Protein 3S9J (pdb70)

Solvent-accessible surface area: 15581 Å² total

Radius of gyration: 19.82 Å; Cα contacts (8 Å, |Δi|>4): 961; chains: 1; bounding box: 45×55×50 Å

Organism: Phocaeicola vulgatus (strain ATCC 8482 / DSM 1447 / JCM 5826 / CCUG 4940 / NBRC 14291 / NCTC 11154) (NCBI:txid435590)

Nearest PDB structures (foldseek):
  3s9j-assembly1_A  TM=1.003E+00  e=2.402E-72  Phocaeicola vulgatus ATCC 8482
  7qd2-assembly1_C  TM=5.864E-01  e=2.079E+00  Planktothrix agardhii
  7qd1-assembly1_C  TM=5.852E-01  e=2.867E+00  Planktothrix agardhii
  5cxo-assembly1_A  TM=4.035E-01  e=3.025E+00  Streptomyces albus
  4rzm-assembly2_B  TM=2.534E-01  e=7.514E-01  Streptomyces lasalocidi

B-factor: mean 33.95, std 11.31, range [13.61, 83.59]

Sequence (353 aa):
KQQQNNEEVELVAEKKQLLAFPLDEQTYYLLSKSFQFEENGKKKEYLLHFENTQKSSLLYDIVIFDIENQQIAKRIPLHKTGPNGLPAVFFGSRPSPDSQYILVVAQNNISRLLSSINSSQQGEIIRRNYNFFQTPEGRRFTPLLSFGSYYNAPAFIKDDSCIFLLRQEEILKPDKKEDWPRTHFASQDLRTGEVKWIPIFYPPIFKKEEYDNIAGGYGFSYDYNYKESRLVCGFFGYDSLVTDDLKHIRWYNAKSRRYLKSKPKKLGNSEGINNAIIKLNNENPRYWHIYDKYRNVYYRFAEPYKLLAPNESPYYETPKGKEEFSVIVLNADFEIIGETKFPGKKKYFYKSFVGREGLYISENNLLEENPQQFDENKLVFTCFKIKNA

InterPro domains:
  IPR025316 Protein of unknown function DUF4221 [PF13970] (33-345)

Structure (mmCIF, N/CA/C/O backbone):
data_3S9J
#
_entry.id   3S9J
#
_cell.length_a   113.551
_cell.length_b   113.551
_cell.length_c   77.697
_cell.angle_alpha   90.000
_cell.angle_beta   90.000
_cell.angle_gamma   120.000
#
_symmetry.space_group_name_H-M   'P 63'
#
loop_
_entity.id
_entity.type
_entity.pdbx_description
1 polymer 'Member of DUF4221 family'
2 non-polymer 'SODIUM ION'
3 non-polymer 'FORMIC ACID'
4 non-polymer GLYCEROL
5 water water
#
loop_
_atom_site.group_PDB
_atom_site.id
_atom_site.type_symbol
_atom_site.label_atom_id
_atom_site.label_alt_id
_atom_site.label_comp_id
_atom_site.label_asym_id
_atom_site.label_entity_id
_atom_site.label_seq_id
_atom_site.pdbx_PDB_ins_code
_atom_site.Cartn_x
_atom_site.Cartn_y
_atom_site.Cartn_z
_atom_site.occupancy
_atom_site.B_iso_or_equiv
_atom_site.auth_seq_id
_atom_site.auth_comp_id
_atom_site.auth_asym_id
_atom_site.auth_atom_id
_atom_site.pdbx_PDB_model_num
ATOM 1 N N . LYS A 1 4 ? 18.696 8.809 23.409 1.00 77.41 29 LYS A N 1
ATOM 2 C CA . LYS A 1 4 ? 20.050 8.279 23.745 1.00 74.39 29 LYS A CA 1
ATOM 3 C C . LYS A 1 4 ? 21.118 9.345 23.453 1.00 70.32 29 LYS A C 1
ATOM 4 O O . LYS A 1 4 ? 20.810 10.432 22.919 1.00 66.18 29 LYS A O 1
ATOM 6 N N . GLN A 1 5 ? 22.369 8.990 23.776 1.00 67.96 30 GLN A N 1
ATOM 7 C CA A GLN A 1 5 ? 23.480 9.941 23.660 0.25 64.43 30 GLN A CA 1
ATOM 8 C CA B GLN A 1 5 ? 23.524 9.893 23.665 0.25 65.20 30 GLN A CA 1
ATOM 9 C CA C GLN A 1 5 ? 23.524 9.889 23.661 0.50 65.99 30 GLN A CA 1
ATOM 10 C C . GLN A 1 5 ? 24.050 10.037 22.226 1.00 64.47 30 GLN A C 1
ATOM 11 O O . GLN A 1 5 ? 25.010 10.772 21.987 1.00 64.49 30 GLN A O 1
ATOM 27 N N . ASN A 1 6 ? 23.428 9.336 21.260 1.00 64.02 31 ASN A N 1
ATOM 28 C CA A ASN A 1 6 ? 23.868 9.451 19.852 0.50 62.71 31 ASN A CA 1
ATOM 29 C CA B ASN A 1 6 ? 23.846 9.333 19.852 0.50 63.16 31 ASN A CA 1
ATOM 30 C C . ASN A 1 6 ? 22.723 9.718 18.871 1.00 61.59 31 ASN A C 1
ATOM 31 O O . ASN A 1 6 ? 22.766 9.313 17.712 1.00 63.92 31 ASN A O 1
ATOM 40 N N . GLU A 1 7 ? 21.710 10.460 19.321 1.00 57.51 32 GLU A N 1
ATOM 41 C CA A GLU A 1 7 ? 20.593 10.803 18.440 0.50 56.13 32 GLU A CA 1
ATOM 42 C CA B GLU A 1 7 ? 20.576 10.841 18.467 0.50 55.79 32 GLU A CA 1
ATOM 43 C C . GLU A 1 7 ? 20.988 11.859 17.401 1.00 52.91 32 GLU A C 1
ATOM 44 O O . GLU A 1 7 ? 20.594 11.753 16.234 1.00 50.97 32 GLU A O 1
ATOM 55 N N . VAL A 1 8 ? 21.778 12.860 17.797 1.00 47.08 33 VAL A N 1
ATOM 56 C CA . VAL A 1 8 ? 22.097 13.942 16.878 1.00 41.81 33 VAL A CA 1
ATOM 57 C C . VAL A 1 8 ? 23.592 14.135 16.657 1.00 39.66 33 VAL A C 1
ATOM 58 O O . VAL A 1 8 ? 24.437 13.605 17.394 1.00 37.43 33 VAL A O 1
ATOM 62 N N . GLU A 1 9 ? 23.894 14.873 15.597 1.00 38.66 34 GLU A N 1
ATOM 63 C CA . GLU A 1 9 ? 25.240 15.324 15.310 1.00 39.16 34 GLU A CA 1
ATOM 64 C C . GLU A 1 9 ? 25.222 16.736 14.725 1.00 38.48 34 GLU A C 1
ATOM 65 O O . GLU A 1 9 ? 24.212 17.205 14.205 1.00 37.18 34 GLU A O 1
ATOM 71 N N . LEU A 1 10 ? 26.371 17.391 14.773 1.00 35.67 35 LEU A N 1
ATOM 72 C CA . LEU A 1 10 ? 26.529 18.730 14.220 1.00 35.30 35 LEU A CA 1
ATOM 73 C C . LEU A 1 10 ? 27.149 18.659 12.822 1.00 35.46 35 LEU A C 1
ATOM 74 O O . LEU A 1 10 ? 28.196 18.017 12.634 1.00 36.17 35 LEU A O 1
ATOM 79 N N . VAL A 1 11 ? 26.520 19.345 11.868 1.00 34.23 36 VAL A N 1
ATOM 80 C CA . VAL A 1 11 ? 26.921 19.286 10.474 1.00 35.15 36 VAL A CA 1
ATOM 81 C C . VAL A 1 11 ? 27.081 20.684 9.890 1.00 33.84 36 VAL A C 1
ATOM 82 O O . VAL A 1 11 ? 26.186 21.525 10.031 1.00 34.37 36 VAL A O 1
ATOM 86 N N . ALA A 1 12 ? 28.223 20.930 9.249 1.00 34.02 37 ALA A N 1
ATOM 87 C CA . ALA A 1 12 ? 28.510 22.234 8.638 1.00 33.76 37 ALA A CA 1
ATOM 88 C C . ALA A 1 12 ? 27.515 22.546 7.529 1.00 36.24 37 ALA A C 1
ATOM 89 O O . ALA A 1 12 ? 27.258 21.713 6.640 1.00 36.23 37 ALA A O 1
ATOM 91 N N . GLU A 1 13 ? 26.952 23.741 7.564 1.00 36.57 38 GLU A N 1
ATOM 92 C CA . GLU A 1 13 ? 26.000 24.162 6.554 1.00 39.66 38 GLU A CA 1
ATOM 93 C C A GLU A 1 13 ? 26.306 25.340 5.615 0.50 41.21 38 GLU A C 1
ATOM 94 C C B GLU A 1 13 ? 26.806 25.339 5.936 0.50 39.72 38 GLU A C 1
ATOM 95 O O A GLU A 1 13 ? 26.255 25.162 4.384 0.50 40.42 38 GLU A O 1
ATOM 96 O O B GLU A 1 13 ? 27.891 25.155 5.392 0.50 40.17 38 GLU A O 1
ATOM 102 N N . LYS A 1 14 ? 26.395 26.558 6.149 1.00 39.24 39 LYS A N 1
ATOM 103 C CA A LYS A 1 14 ? 26.942 27.660 5.378 0.50 39.85 39 LYS A CA 1
ATOM 104 C CA B LYS A 1 14 ? 26.949 27.653 5.362 0.50 40.02 39 LYS A CA 1
ATOM 105 C C . LYS A 1 14 ? 28.066 28.358 6.137 1.00 38.36 39 LYS A C 1
ATOM 106 O O . LYS A 1 14 ? 28.324 28.036 7.293 1.00 33.05 39 LYS A O 1
ATOM 117 N N . GLN A 1 15 ? 28.737 29.288 5.464 1.00 37.27 40 GLN A N 1
ATOM 118 C CA . GLN A 1 15 ? 29.750 30.120 6.085 1.00 35.43 40 GLN A CA 1
ATOM 119 C C . GLN A 1 15 ? 29.349 31.589 6.075 1.00 32.23 40 GLN A C 1
ATOM 120 O O . GLN A 1 15 ? 28.631 32.048 5.196 1.00 34.31 40 GLN A O 1
ATOM 126 N N . LEU A 1 16 ? 29.821 32.295 7.085 1.00 29.05 41 LEU A N 1
ATOM 127 C CA A LEU A 1 16 ? 29.726 33.748 7.162 0.50 28.20 41 LEU A CA 1
ATOM 128 C CA B LEU A 1 16 ? 29.705 33.714 7.208 0.50 28.96 41 LEU A CA 1
ATOM 129 C C . LEU A 1 16 ? 31.125 34.272 7.031 1.00 28.74 41 LEU A C 1
ATOM 130 O O . LEU A 1 16 ? 32.070 33.727 7.632 1.00 29.45 41 LEU A O 1
ATOM 139 N N . ALA A 1 17 ? 31.293 35.327 6.241 1.00 26.71 42 ALA A N 1
ATOM 140 C CA . ALA A 1 17 ? 32.618 35.926 6.060 1.00 25.25 42 ALA A CA 1
ATOM 141 C C . ALA A 1 17 ? 32.506 37.442 6.076 1.00 27.53 42 ALA A C 1
ATOM 142 O O . ALA A 1 17 ? 31.777 38.022 5.263 1.00 31.09 42 ALA A O 1
ATOM 144 N N . PHE A 1 18 ? 33.229 38.066 6.985 1.00 23.52 43 PHE A N 1
ATOM 145 C CA . PHE A 1 18 ? 33.262 39.505 7.107 1.00 23.78 43 PHE A CA 1
ATOM 146 C C . PHE A 1 18 ? 34.634 40.059 6.684 1.00 24.48 43 PHE A C 1
ATOM 147 O O . PHE A 1 18 ? 35.637 39.890 7.399 1.00 24.77 43 PHE A O 1
ATOM 155 N N . PRO A 1 19 ? 34.684 40.775 5.562 1.00 24.57 44 PRO A N 1
ATOM 156 C CA . PRO A 1 19 ? 35.931 41.377 5.150 1.00 24.39 44 PRO A CA 1
ATOM 157 C C . PRO A 1 19 ? 36.314 42.512 6.084 1.00 25.60 44 PRO A C 1
ATOM 158 O O . PRO A 1 19 ? 35.473 43.303 6.487 1.00 24.27 44 PRO A O 1
ATOM 162 N N . LEU A 1 20 ? 37.595 42.558 6.426 1.00 21.90 45 LEU A N 1
ATOM 163 C CA . LEU A 1 20 ? 38.138 43.527 7.377 1.00 21.20 45 LEU A CA 1
ATOM 164 C C . LEU A 1 20 ? 39.216 44.370 6.714 1.00 22.00 45 LEU A C 1
ATOM 165 O O . LEU A 1 20 ? 39.673 44.079 5.616 1.00 24.16 45 LEU A O 1
ATOM 170 N N . ASP A 1 21 ? 39.642 45.407 7.399 1.00 23.10 46 ASP A N 1
ATOM 171 C CA . ASP A 1 21 ? 40.854 46.112 7.040 1.00 24.62 46 ASP A CA 1
ATOM 172 C C . ASP A 1 21 ? 41.622 46.418 8.324 1.00 23.44 46 ASP A C 1
ATOM 173 O O . ASP A 1 21 ? 41.368 45.798 9.357 1.00 23.68 46 ASP A O 1
ATOM 178 N N . GLU A 1 22 ? 42.562 47.351 8.257 1.00 24.98 47 GLU A N 1
ATOM 179 C CA . GLU A 1 22 ? 43.425 47.654 9.423 1.00 27.00 47 GLU A CA 1
ATOM 180 C C . GLU A 1 22 ? 42.660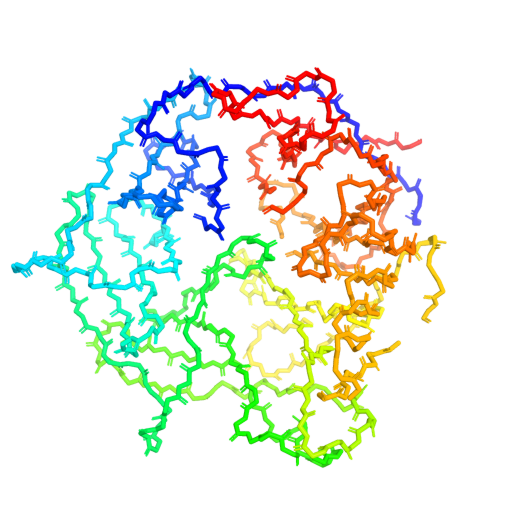 48.212 10.630 1.00 26.14 47 GLU A C 1
ATOM 181 O O . GLU A 1 22 ? 43.182 48.211 11.740 1.00 25.51 47 GLU A O 1
ATOM 187 N N . GLN A 1 23 ? 41.440 48.726 10.420 1.00 22.73 48 GLN A N 1
ATOM 188 C CA . GLN A 1 23 ? 40.650 49.264 11.519 1.00 22.92 48 GLN A CA 1
ATOM 189 C C . GLN A 1 23 ? 39.958 48.219 12.393 1.00 22.34 48 GLN A C 1
ATOM 190 O O . GLN A 1 23 ? 39.428 48.570 13.456 1.00 22.75 48 GLN A O 1
ATOM 196 N N . THR A 1 24 ? 39.924 46.967 11.951 1.00 20.27 49 THR A N 1
ATOM 197 C CA . THR A 1 24 ? 39.274 45.907 12.725 1.00 19.51 49 THR A CA 1
ATOM 198 C C . THR A 1 24 ? 40.178 44.702 12.779 1.00 21.62 49 THR A C 1
ATOM 199 O O . THR A 1 24 ? 40.462 44.113 11.749 1.00 20.63 49 THR A O 1
ATOM 203 N N . TYR A 1 25 ? 40.611 44.296 13.975 1.00 20.58 50 TYR A N 1
ATOM 204 C CA . TYR A 1 25 ? 41.430 43.092 14.096 1.00 21.18 50 TYR A CA 1
ATOM 205 C C . TYR A 1 25 ? 40.530 41.882 14.130 1.00 22.57 50 TYR A C 1
ATOM 206 O O . TYR A 1 25 ? 39.383 41.947 14.633 1.00 24.10 50 TYR A O 1
ATOM 215 N N . TYR A 1 26 ? 41.019 40.754 13.603 1.00 19.47 51 TYR A N 1
ATOM 216 C CA . TYR A 1 26 ? 40.125 39.586 13.400 1.00 21.43 51 TYR A CA 1
ATOM 217 C C . TYR A 1 26 ? 39.750 38.874 14.692 1.00 20.61 51 TYR A C 1
ATOM 218 O O . TYR A 1 26 ? 38.809 38.096 14.721 1.00 21.53 51 TYR A O 1
ATOM 227 N N . LEU A 1 27 ? 40.510 39.112 15.750 1.00 20.90 52 LEU A N 1
ATOM 228 C CA A LEU A 1 27 ? 40.281 38.484 17.056 0.50 19.54 52 LEU A CA 1
ATOM 229 C CA B LEU A 1 27 ? 40.248 38.474 17.027 0.50 20.33 52 LEU A CA 1
ATOM 230 C C . LEU A 1 27 ? 39.600 39.442 18.009 1.00 19.40 52 LEU A C 1
ATOM 231 O O . LEU A 1 27 ? 40.059 40.574 18.183 1.00 20.91 52 LEU A O 1
ATOM 240 N N . SER A 1 28 ? 38.523 38.962 18.638 1.00 18.92 53 SER A N 1
ATOM 241 C CA . SER A 1 28 ? 37.912 39.605 19.772 1.00 19.13 53 SER A CA 1
ATOM 242 C C . SER A 1 28 ? 37.744 38.612 20.898 1.00 19.16 53 SER A C 1
ATOM 243 O O . SER A 1 28 ? 37.378 37.466 20.643 1.00 20.40 53 SER A O 1
ATOM 246 N N . LYS A 1 29 ? 37.988 39.064 22.130 1.00 19.09 54 LYS A N 1
ATOM 247 C CA . LYS A 1 29 ? 37.745 38.249 23.326 1.00 20.35 54 LYS A CA 1
ATOM 248 C C . LYS A 1 29 ? 36.395 38.532 23.967 1.00 20.65 54 LYS A C 1
ATOM 249 O O . LYS A 1 29 ? 36.077 37.936 24.992 1.00 21.40 54 LYS A O 1
ATOM 255 N N . SER A 1 30 ? 35.598 39.402 23.356 1.00 18.91 55 SER A N 1
ATOM 256 C CA . SER A 1 30 ? 34.285 39.747 23.894 1.00 18.71 55 SER A CA 1
ATOM 257 C C . SER A 1 30 ? 33.328 40.017 22.718 1.00 18.91 55 SER A C 1
ATOM 258 O O . SER A 1 30 ? 33.065 41.179 22.330 1.00 19.95 55 SER A O 1
ATOM 269 N N . PHE A 1 32 ? 29.560 38.840 21.124 1.00 21.46 57 PHE A N 1
ATOM 270 C CA . PHE A 1 32 ? 28.274 38.254 21.470 1.00 19.59 57 PHE A CA 1
ATOM 271 C C . PHE A 1 32 ? 27.240 38.541 20.406 1.00 21.70 57 PHE A C 1
ATOM 272 O O . PHE A 1 32 ? 27.122 39.662 19.930 1.00 22.50 57 PHE A O 1
ATOM 280 N N . GLN A 1 33 ? 26.441 37.540 20.083 1.00 22.20 58 GLN A N 1
ATOM 281 C CA . GLN A 1 33 ? 25.309 37.721 19.184 1.00 22.63 58 GLN A CA 1
ATOM 282 C C . GLN A 1 33 ? 24.167 38.390 19.962 1.00 23.36 58 GLN A C 1
ATOM 283 O O . GLN A 1 33 ? 23.934 38.100 21.147 1.00 23.17 58 GLN A O 1
ATOM 289 N N . PHE A 1 34 ? 23.436 39.257 19.260 1.00 24.06 59 PHE A N 1
ATOM 290 C CA . PHE A 1 34 ? 22.256 39.910 19.806 1.00 23.61 59 PHE A CA 1
ATOM 291 C C . PHE A 1 34 ? 21.275 40.269 18.689 1.00 24.96 59 PHE A C 1
ATOM 292 O O . PHE A 1 34 ? 21.641 40.294 17.522 1.00 25.09 59 PHE A O 1
ATOM 300 N N . GLU A 1 35 ? 20.028 40.489 19.092 1.00 24.97 60 GLU A N 1
ATOM 301 C CA . GLU A 1 35 ? 18.979 40.961 18.207 1.00 26.88 60 GLU A CA 1
ATOM 302 C C . GLU A 1 35 ? 18.642 42.399 18.497 1.00 25.70 60 GLU A C 1
ATOM 303 O O . GLU A 1 35 ? 18.609 42.800 19.650 1.00 25.99 60 GLU A O 1
ATOM 309 N N . GLU A 1 36 ? 18.404 43.166 17.431 1.00 28.00 61 GLU A N 1
ATOM 310 C CA . GLU A 1 36 ? 17.981 44.542 17.527 1.00 29.92 61 GLU A CA 1
ATOM 311 C C . GLU A 1 36 ? 17.203 44.917 16.267 1.00 31.48 61 GLU A C 1
ATOM 312 O O . GLU A 1 36 ? 17.588 44.567 15.153 1.00 30.47 61 GLU A O 1
ATOM 318 N N . ASN A 1 37 ? 16.087 45.607 16.459 1.00 34.79 62 ASN A N 1
ATOM 319 C CA . ASN A 1 37 ? 15.265 46.090 15.356 1.00 36.39 62 ASN A CA 1
ATOM 320 C C . ASN A 1 37 ? 14.879 44.979 14.376 1.00 34.53 62 ASN A C 1
ATOM 321 O O . ASN A 1 37 ? 14.835 45.208 13.179 1.00 36.28 62 ASN A O 1
ATOM 326 N N . GLY A 1 38 ? 14.647 43.770 14.877 1.00 31.78 63 GLY A N 1
ATOM 327 C CA . GLY A 1 38 ? 14.205 42.655 14.026 1.00 33.15 63 GLY A CA 1
ATOM 328 C C . GLY A 1 38 ? 15.287 41.888 13.279 1.00 32.20 63 GLY A C 1
ATOM 329 O O . GLY A 1 38 ? 14.956 41.018 12.483 1.00 31.53 63 GLY A O 1
ATOM 330 N N . LYS A 1 39 ? 16.564 42.229 13.527 1.00 30.78 64 LYS A N 1
ATOM 331 C CA A LYS A 1 39 ? 17.704 41.595 12.856 0.25 30.26 64 LYS A CA 1
ATOM 332 C CA B LYS A 1 39 ? 17.704 41.594 12.859 0.25 30.40 64 LYS A CA 1
ATOM 333 C CA C LYS A 1 39 ? 17.702 41.585 12.857 0.50 31.05 64 LYS A CA 1
ATOM 334 C C . LYS A 1 39 ? 18.729 41.099 13.886 1.00 28.92 64 LYS A C 1
ATOM 335 O O . LYS A 1 39 ? 18.768 41.573 15.021 1.00 27.06 64 LYS A O 1
ATOM 351 N N . GLU A 1 40 ? 19.571 40.140 13.490 1.00 26.60 65 GLU A N 1
ATOM 352 C CA . GLU A 1 40 ? 20.628 39.688 14.374 1.00 25.76 65 GLU A CA 1
ATOM 353 C C . GLU A 1 40 ? 21.975 40.303 13.962 1.00 25.20 65 GLU A C 1
ATOM 354 O O . GLU A 1 40 ? 22.309 40.444 12.772 1.00 25.61 65 GLU A O 1
ATOM 360 N N . TYR A 1 41 ? 22.765 40.581 14.978 1.00 24.95 66 TYR A N 1
ATOM 361 C CA . TYR A 1 41 ? 24.049 41.208 14.849 1.00 22.02 66 TYR A CA 1
ATOM 362 C C . TYR A 1 41 ? 25.076 40.485 15.727 1.00 23.26 66 TYR A C 1
ATOM 363 O O . TYR A 1 41 ? 24.720 39.753 16.650 1.00 23.50 66 TYR A O 1
ATOM 372 N N . LEU A 1 42 ? 26.346 40.755 15.447 1.00 24.08 67 LEU A N 1
ATOM 373 C CA A LEU A 1 42 ? 27.425 40.369 16.339 0.50 21.52 67 LEU A CA 1
ATOM 374 C CA B LEU A 1 42 ? 27.454 40.389 16.330 0.50 23.04 67 LEU A CA 1
ATOM 375 C C . LEU A 1 42 ? 28.075 41.631 16.922 1.00 22.38 67 LEU A C 1
ATOM 376 O O . LEU A 1 42 ? 28.604 42.480 16.199 1.00 24.05 67 LEU A O 1
ATOM 385 N N . HIS A 1 43 ? 28.022 41.733 18.241 1.00 20.97 68 HIS A N 1
ATOM 386 C CA . HIS A 1 43 ? 28.753 42.731 19.009 1.00 19.78 68 HIS A CA 1
ATOM 387 C C . HIS A 1 43 ? 30.201 42.233 19.076 1.00 20.58 68 HIS A C 1
ATOM 388 O O . HIS A 1 43 ? 30.450 41.155 19.597 1.00 21.11 68 HIS A O 1
ATOM 395 N N . PHE A 1 44 ? 31.150 43.001 18.573 1.00 18.46 69 PHE A N 1
ATOM 396 C CA . PHE A 1 44 ? 32.526 42.533 18.480 1.00 18.29 69 PHE A CA 1
ATOM 397 C C . PHE A 1 44 ? 33.431 43.588 19.093 1.00 19.18 69 PHE A C 1
ATOM 398 O O . PHE A 1 44 ? 33.708 44.605 18.474 1.00 19.01 69 PHE A O 1
ATOM 406 N N . GLU A 1 45 ? 33.871 43.345 20.324 1.00 18.90 70 GLU A N 1
ATOM 407 C CA . GLU A 1 45 ? 34.758 44.278 20.986 1.00 19.00 70 GLU A CA 1
ATOM 408 C C . GLU A 1 45 ? 36.080 44.282 20.248 1.00 21.45 70 GLU A C 1
ATOM 409 O O . GLU A 1 45 ? 36.689 43.251 20.096 1.00 22.20 70 GLU A O 1
ATOM 415 N N . ASN A 1 46 ? 36.519 45.431 19.798 1.00 18.78 71 ASN A N 1
ATOM 416 C CA . ASN A 1 46 ? 37.724 45.526 18.932 1.00 16.99 71 ASN A CA 1
ATOM 417 C C . ASN A 1 46 ? 38.781 46.311 19.699 1.00 19.27 71 ASN A C 1
ATOM 418 O O . ASN A 1 46 ? 39.088 47.469 19.379 1.00 19.85 71 ASN A O 1
ATOM 423 N N . THR A 1 47 ? 39.323 45.654 20.729 1.00 18.56 72 THR A N 1
ATOM 424 C CA . THR A 1 47 ? 40.278 46.301 21.637 1.00 19.25 72 THR A CA 1
ATOM 425 C C . THR A 1 47 ? 41.638 45.608 21.618 1.00 21.25 72 THR A C 1
ATOM 426 O O . THR A 1 47 ? 42.518 45.930 22.436 1.00 24.41 72 THR A O 1
ATOM 430 N N . GLN A 1 48 ? 41.828 44.651 20.716 1.00 20.77 73 GLN A N 1
ATOM 431 C CA . GLN A 1 48 ? 43.147 44.000 20.611 1.00 21.94 73 GLN A CA 1
ATOM 432 C C . GLN A 1 48 ? 44.164 44.947 19.991 1.00 22.27 73 GLN A C 1
ATOM 433 O O . GLN A 1 48 ? 43.841 45.841 19.213 1.00 20.17 73 GLN A O 1
ATOM 439 N N . LYS A 1 49 ? 45.413 44.752 20.358 1.00 22.74 74 LYS A N 1
ATOM 440 C CA . LYS A 1 49 ? 46.490 45.524 19.783 1.00 24.35 74 LYS A CA 1
ATOM 441 C C . LYS A 1 49 ? 46.279 46.997 19.942 1.00 23.37 74 LYS A C 1
ATOM 442 O O . LYS A 1 49 ? 45.954 47.438 21.041 1.00 22.83 74 LYS A O 1
ATOM 448 N N . SER A 1 50 ? 46.441 47.812 18.904 1.00 23.91 75 SER A N 1
ATOM 449 C CA A SER A 1 50 ? 46.319 49.251 19.033 0.50 24.28 75 SER A CA 1
ATOM 450 C CA B SER A 1 50 ? 46.313 49.246 19.074 0.50 25.18 75 SER A CA 1
ATOM 451 C C . SER A 1 50 ? 44.881 49.731 18.870 1.00 24.50 75 SER A C 1
ATOM 452 O O . SER A 1 50 ? 44.604 50.908 18.960 1.00 27.62 75 SER A O 1
ATOM 457 N N . LEU A 1 51 ? 43.970 48.807 18.577 1.00 21.55 76 LEU A N 1
ATOM 458 C CA A LEU A 1 51 ? 42.588 49.177 18.297 0.60 19.87 76 LEU A CA 1
ATOM 459 C CA B LEU A 1 51 ? 42.584 49.132 18.285 0.40 20.05 76 LEU A CA 1
ATOM 460 C C . LEU A 1 51 ? 41.824 49.391 19.590 1.00 20.42 76 LEU A C 1
ATOM 461 O O . LEU A 1 51 ? 42.137 48.799 20.613 1.00 20.91 76 LEU A O 1
ATOM 470 N N . TYR A 1 52 ? 40.817 50.246 19.538 1.00 20.61 77 TYR A N 1
ATOM 471 C CA . TYR A 1 52 ? 40.020 50.524 20.747 1.00 22.70 77 TYR A CA 1
ATOM 472 C C . TYR A 1 52 ? 38.635 51.072 20.414 1.00 20.18 77 TYR A C 1
ATOM 473 O O . TYR A 1 52 ? 38.364 52.271 20.535 1.00 23.62 77 TYR A O 1
ATOM 482 N N . ASP A 1 53 ? 37.758 50.171 19.993 1.00 20.31 78 ASP A N 1
ATOM 483 C CA . ASP A 1 53 ? 36.368 50.471 19.723 1.00 20.64 78 ASP A CA 1
ATOM 484 C C . ASP A 1 53 ? 35.539 49.197 19.734 1.00 19.87 78 ASP A C 1
ATOM 485 O O . ASP A 1 53 ? 36.039 48.122 20.051 1.00 20.39 78 ASP A O 1
ATOM 490 N N . ILE A 1 54 ? 34.251 49.331 19.442 1.00 20.51 79 ILE A N 1
ATOM 491 C CA . ILE A 1 54 ? 33.400 48.189 19.274 1.00 19.60 79 ILE A CA 1
ATOM 492 C C . ILE A 1 54 ? 32.850 48.222 17.855 1.00 20.92 79 ILE A C 1
ATOM 493 O O . ILE A 1 54 ? 32.352 49.255 17.390 1.00 23.12 79 ILE A O 1
ATOM 498 N N . VAL A 1 55 ? 32.920 47.081 17.180 1.00 18.93 80 VAL A N 1
ATOM 499 C CA . VAL A 1 55 ? 32.340 46.931 15.865 1.00 18.87 80 VAL A CA 1
ATOM 500 C C . VAL A 1 55 ? 31.095 46.065 15.980 1.00 20.50 80 VAL A C 1
ATOM 501 O O . VAL A 1 55 ? 31.095 45.040 16.668 1.00 20.72 80 VAL A O 1
ATOM 505 N N . ILE A 1 56 ? 30.037 46.468 15.273 1.00 20.07 81 ILE A N 1
ATOM 506 C CA . ILE A 1 56 ? 28.851 45.674 15.190 1.00 20.54 81 ILE A CA 1
ATOM 507 C C . ILE A 1 56 ? 28.763 45.109 13.782 1.00 22.66 81 ILE A C 1
ATOM 508 O O . ILE A 1 56 ? 28.774 45.876 12.813 1.00 22.83 81 ILE A O 1
ATOM 513 N N . PHE A 1 57 ? 28.724 43.784 13.657 1.00 21.74 82 PHE A N 1
ATOM 514 C CA . PHE A 1 57 ? 28.597 43.136 12.373 1.00 21.44 82 PHE A CA 1
ATOM 515 C C . PHE A 1 57 ? 27.148 42.755 12.072 1.00 23.25 82 PHE A C 1
ATOM 516 O O . PHE A 1 57 ? 26.468 42.221 12.926 1.00 22.68 82 PHE A O 1
ATOM 524 N N . ASP A 1 58 ? 26.752 42.979 10.831 1.00 24.16 83 ASP A N 1
ATOM 525 C CA . ASP A 1 58 ? 25.429 42.603 10.274 1.00 26.70 83 ASP A CA 1
ATOM 526 C C . ASP A 1 58 ? 25.498 41.195 9.701 1.00 25.16 83 ASP A C 1
ATOM 527 O O . ASP A 1 58 ? 26.185 40.958 8.705 1.00 26.06 83 ASP A O 1
ATOM 532 N N . ILE A 1 59 ? 24.853 40.245 10.375 1.00 25.82 84 ILE A N 1
ATOM 533 C CA . ILE A 1 59 ? 24.969 38.838 10.017 1.00 26.90 84 ILE A CA 1
ATOM 534 C C . ILE A 1 59 ? 24.335 38.535 8.656 1.00 27.34 84 ILE A C 1
ATOM 535 O O . ILE A 1 59 ? 24.973 37.914 7.783 1.00 26.24 84 ILE A O 1
ATOM 540 N N . GLU A 1 60 ? 23.105 39.008 8.445 1.00 27.78 85 GLU A N 1
ATOM 541 C CA . GLU A 1 60 ? 22.379 38.764 7.194 1.00 29.27 85 GLU A CA 1
ATOM 542 C C . GLU A 1 60 ? 23.173 39.292 6.005 1.00 30.20 85 GLU A C 1
ATOM 543 O O . GLU A 1 60 ? 23.238 38.648 4.982 1.00 29.81 85 GLU A O 1
ATOM 549 N N . ASN A 1 61 ? 23.768 40.480 6.151 1.00 27.47 86 ASN A N 1
ATOM 550 C CA . ASN A 1 61 ? 24.431 41.156 5.051 1.00 29.84 86 ASN A CA 1
ATOM 551 C C . ASN A 1 61 ? 25.954 40.967 5.017 1.00 29.42 86 ASN A C 1
ATOM 552 O O . ASN A 1 61 ? 26.627 41.450 4.107 1.00 29.85 86 ASN A O 1
ATOM 557 N N . GLN A 1 62 ? 26.469 40.168 5.948 1.00 28.86 87 GLN A N 1
ATOM 558 C CA . GLN A 1 62 ? 27.902 39.856 6.042 1.00 26.69 87 GLN A CA 1
ATOM 559 C C . GLN A 1 62 ? 28.816 41.071 5.853 1.00 24.98 87 GLN A C 1
ATOM 560 O O . GLN A 1 62 ? 29.725 41.060 5.016 1.00 28.59 87 GLN A O 1
ATOM 566 N N . GLN A 1 63 ? 28.582 42.092 6.667 1.00 24.68 88 GLN A N 1
ATOM 567 C CA . GLN A 1 63 ? 29.363 43.321 6.604 1.00 23.67 88 GLN A CA 1
ATOM 568 C C . GLN A 1 63 ? 29.334 44.018 7.957 1.00 24.78 88 GLN A C 1
ATOM 569 O O . GLN A 1 63 ? 28.595 43.632 8.857 1.00 25.98 88 GLN A O 1
ATOM 575 N N . ILE A 1 64 ? 30.145 45.058 8.099 1.00 24.22 89 ILE A N 1
ATOM 576 C CA . ILE A 1 64 ? 30.066 45.947 9.247 1.00 23.62 89 ILE A CA 1
ATOM 577 C C . ILE A 1 64 ? 28.800 46.806 9.206 1.00 23.30 89 ILE A C 1
ATOM 578 O O . ILE A 1 64 ? 28.529 47.476 8.190 1.00 24.70 89 ILE A O 1
ATOM 583 N N . ALA A 1 65 ? 28.057 46.774 10.307 1.00 22.33 90 ALA A N 1
ATOM 584 C CA . ALA A 1 65 ? 26.845 47.636 10.498 1.00 24.00 90 ALA A CA 1
ATOM 585 C C . ALA A 1 65 ? 27.186 49.000 11.071 1.00 26.63 90 ALA A C 1
ATOM 586 O O . ALA A 1 65 ? 26.614 50.005 10.645 1.00 26.67 90 ALA A O 1
ATOM 588 N N . LYS A 1 66 ? 28.007 49.030 12.109 1.00 23.94 91 LYS A N 1
ATOM 589 C CA . LYS A 1 66 ? 28.423 50.283 12.705 1.00 26.03 91 LYS A CA 1
ATOM 590 C C . LYS A 1 66 ? 29.650 50.102 13.571 1.00 23.26 91 LYS A C 1
ATOM 591 O O . LYS A 1 66 ? 30.021 48.970 13.893 1.00 23.08 91 LYS A O 1
ATOM 597 N N . ARG A 1 67 ? 30.229 51.233 13.935 1.00 21.33 92 ARG A N 1
ATOM 598 C CA . ARG A 1 67 ? 31.416 51.295 14.770 1.00 21.91 92 ARG A CA 1
ATOM 599 C C . ARG A 1 67 ? 31.090 52.215 15.914 1.00 24.07 92 ARG A C 1
ATOM 600 O O . ARG A 1 67 ? 30.660 53.366 15.709 1.00 23.85 92 ARG A O 1
ATOM 608 N N . ILE A 1 68 ? 31.237 51.692 17.121 1.00 22.07 93 ILE A N 1
ATOM 609 C CA . ILE A 1 68 ? 30.991 52.454 18.340 1.00 21.35 93 ILE A CA 1
ATOM 610 C C . ILE A 1 68 ? 32.325 52.913 18.893 1.00 20.63 93 ILE A C 1
ATOM 611 O O . ILE A 1 68 ? 33.172 52.090 19.256 1.00 22.15 93 ILE A O 1
ATOM 616 N N . PRO A 1 69 ? 32.562 54.228 18.915 1.00 24.19 94 PRO A N 1
ATOM 617 C CA . PRO A 1 69 ? 33.865 54.690 19.374 1.00 24.19 94 PRO A CA 1
ATOM 618 C C . PRO A 1 69 ? 34.027 54.510 20.873 1.00 25.95 94 PRO A C 1
ATOM 619 O O . PRO A 1 69 ? 33.040 54.560 21.627 1.00 24.99 94 PRO A O 1
ATOM 623 N N . LEU A 1 70 ? 35.266 54.278 21.294 1.00 23.73 95 LEU A N 1
ATOM 624 C CA . LEU A 1 70 ? 35.647 54.235 22.710 1.00 24.95 95 LEU A CA 1
ATOM 625 C C . LEU A 1 70 ? 36.797 55.204 22.887 1.00 26.18 95 LEU A C 1
ATOM 626 O O . LEU A 1 70 ? 37.788 55.115 22.171 1.00 24.83 95 LEU A O 1
ATOM 631 N N . HIS A 1 71 ? 36.652 56.156 23.813 1.00 26.18 96 HIS A N 1
ATOM 632 C CA . HIS A 1 71 ? 37.690 57.152 24.074 1.00 28.29 96 HIS A CA 1
ATOM 633 C C . HIS A 1 71 ? 38.401 56.816 25.367 1.00 28.96 96 HIS A C 1
ATOM 634 O O . HIS A 1 71 ? 37.762 56.339 26.308 1.00 27.33 96 HIS A O 1
ATOM 641 N N . LYS A 1 72 ? 39.714 57.022 25.398 1.00 30.40 97 LYS A N 1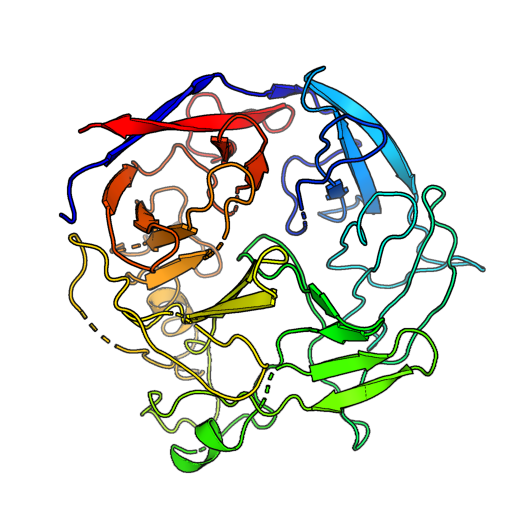
ATOM 642 C CA . LYS A 1 72 ? 40.515 56.710 26.579 1.00 31.41 97 LYS A CA 1
ATOM 643 C C . LYS A 1 72 ? 40.410 57.821 27.614 1.00 32.28 97 LYS A C 1
ATOM 644 O O . LYS A 1 72 ? 40.482 57.554 28.818 1.00 33.08 97 LYS A O 1
ATOM 650 N N . THR A 1 73 ? 40.249 59.063 27.148 1.00 31.56 98 THR A N 1
ATOM 651 C CA . THR A 1 73 ? 40.267 60.231 28.005 1.00 34.44 98 THR A CA 1
ATOM 652 C C . THR A 1 73 ? 39.114 61.147 27.684 1.00 35.03 98 THR A C 1
ATOM 653 O O . THR A 1 73 ? 38.399 60.948 26.697 1.00 34.81 98 THR A O 1
ATOM 657 N N . GLY A 1 74 ? 38.901 62.125 28.546 1.00 36.07 99 GLY A N 1
ATOM 658 C CA . GLY A 1 74 ? 37.871 63.112 28.331 1.00 37.11 99 GLY A CA 1
ATOM 659 C C . GLY A 1 74 ? 36.606 62.792 29.108 1.00 35.91 99 GLY A C 1
ATOM 660 O O . GLY A 1 74 ? 36.582 61.912 29.954 1.00 35.79 99 GLY A O 1
ATOM 661 N N . PRO A 1 75 ? 35.527 63.508 28.817 1.00 39.80 100 PRO A N 1
ATOM 662 C CA . PRO A 1 75 ? 34.302 63.277 29.579 1.00 41.54 100 PRO A CA 1
ATOM 663 C C . PRO A 1 75 ? 33.682 61.885 29.365 1.00 39.84 100 PRO A C 1
ATOM 664 O O . PRO A 1 75 ? 32.918 61.399 30.209 1.00 38.69 100 PRO A O 1
ATOM 668 N N . ASN A 1 76 ? 34.005 61.256 28.241 1.00 35.17 101 ASN A N 1
ATOM 669 C CA . ASN A 1 76 ? 33.559 59.889 27.965 1.00 31.65 101 ASN A CA 1
ATOM 670 C C . ASN A 1 76 ? 34.704 58.893 28.039 1.00 29.56 101 ASN A C 1
ATOM 671 O O . ASN A 1 76 ? 34.654 57.829 27.451 1.00 28.02 101 ASN A O 1
ATOM 676 N N . GLY A 1 77 ? 35.728 59.230 28.818 1.00 28.16 102 GLY A N 1
ATOM 677 C CA . GLY A 1 77 ? 36.906 58.406 28.941 1.00 26.25 102 GLY A CA 1
ATOM 678 C C . GLY A 1 77 ? 36.679 57.065 29.622 1.00 27.71 102 GLY A C 1
ATOM 679 O O . GLY A 1 77 ? 36.104 56.987 30.722 1.00 28.17 102 GLY A O 1
ATOM 680 N N . LEU A 1 78 ? 37.102 56.017 28.922 1.00 25.24 103 LEU A N 1
ATOM 681 C CA . LEU A 1 78 ? 37.087 54.647 29.387 1.00 24.96 103 LEU A CA 1
ATOM 682 C C . LEU A 1 78 ? 38.516 54.161 29.341 1.00 26.23 103 LEU A C 1
ATOM 683 O O . LEU A 1 78 ? 38.971 53.655 28.304 1.00 25.02 103 LEU A O 1
ATOM 688 N N . PRO A 1 79 ? 39.246 54.284 30.474 1.00 27.20 104 PRO A N 1
ATOM 689 C CA . PRO A 1 79 ? 40.677 54.000 30.482 1.00 29.06 104 PRO A CA 1
ATOM 690 C C . PRO A 1 79 ? 41.100 52.580 30.189 1.00 26.93 104 PRO A C 1
ATOM 691 O O . PRO A 1 79 ? 42.219 52.380 29.715 1.00 28.02 104 PRO A O 1
ATOM 695 N N . ALA A 1 80 ? 40.262 51.573 30.475 1.00 23.11 105 ALA A N 1
ATOM 696 C CA . ALA A 1 80 ? 40.742 50.189 30.516 1.00 22.79 105 ALA A CA 1
ATOM 697 C C . ALA A 1 80 ? 39.717 49.110 30.187 1.00 21.70 105 ALA A C 1
ATOM 698 O O . ALA A 1 80 ? 39.576 48.100 30.904 1.00 22.60 105 ALA A O 1
ATOM 700 N N . VAL A 1 81 ? 39.024 49.307 29.075 1.00 23.02 106 VAL A N 1
ATOM 701 C CA . VAL A 1 81 ? 38.037 48.362 28.606 1.00 22.94 106 VAL A CA 1
ATOM 702 C C . VAL A 1 81 ? 38.632 47.019 28.239 1.00 24.72 106 VAL A C 1
ATOM 703 O O . VAL A 1 81 ? 39.627 46.911 27.491 1.00 23.45 106 VAL A O 1
ATOM 707 N N . PHE A 1 82 ? 38.045 46.005 28.840 1.00 21.32 107 PHE A N 1
ATOM 708 C CA A PHE A 1 82 ? 38.287 44.625 28.479 0.50 22.30 107 PHE A CA 1
ATOM 709 C CA B PHE A 1 82 ? 38.341 44.593 28.573 0.50 22.56 107 PHE A CA 1
ATOM 710 C C . PHE A 1 82 ? 37.083 43.789 28.882 1.00 23.80 107 PHE A C 1
ATOM 711 O O . PHE A 1 82 ? 36.921 43.297 29.998 1.00 22.99 107 PHE A O 1
ATOM 726 N N . GLY A 1 83 ? 36.196 43.683 27.914 1.00 21.17 108 GLY A N 1
ATOM 727 C CA . GLY A 1 83 ? 34.924 43.019 28.064 1.00 20.75 108 GLY A CA 1
ATOM 728 C C . GLY A 1 83 ? 33.814 44.045 27.855 1.00 18.51 108 GLY A C 1
ATOM 729 O O . GLY A 1 83 ? 33.820 45.135 28.447 1.00 20.92 108 GLY A O 1
ATOM 730 N N . SER A 1 84 ? 32.830 43.673 27.055 1.00 19.35 109 SER A N 1
ATOM 731 C CA . SER A 1 84 ? 31.706 44.542 26.736 1.00 19.75 109 SER A CA 1
ATOM 732 C C . SER A 1 84 ? 30.559 43.709 26.227 1.00 21.01 109 SER A C 1
ATOM 733 O O . SER A 1 84 ? 30.762 42.679 25.563 1.00 20.19 109 SER A O 1
ATOM 736 N N . ARG A 1 85 ? 29.331 44.134 26.540 1.00 20.41 110 ARG A N 1
ATOM 737 C CA . ARG A 1 85 ? 28.188 43.323 26.231 1.00 21.20 110 ARG A CA 1
ATOM 738 C C . ARG A 1 85 ? 26.965 44.144 25.874 1.00 20.01 110 ARG A C 1
ATOM 739 O O . ARG A 1 85 ? 26.670 45.138 26.547 1.00 22.76 110 ARG A O 1
ATOM 747 N N . PRO A 1 86 ? 26.238 43.712 24.842 1.00 22.06 111 PRO A N 1
ATOM 748 C CA . PRO A 1 86 ? 24.925 44.322 24.530 1.00 22.72 111 PRO A CA 1
ATOM 749 C C . PRO A 1 86 ? 23.983 44.006 25.673 1.00 24.57 111 PRO A C 1
ATOM 750 O O . PRO A 1 86 ? 23.937 42.853 26.137 1.00 24.44 111 PRO A O 1
ATOM 754 N N . SER A 1 87 ? 23.253 45.011 26.149 1.00 23.53 112 SER A N 1
ATOM 755 C CA . SER A 1 87 ? 22.547 44.883 27.417 1.00 23.76 112 SER A CA 1
ATOM 756 C C . SER A 1 87 ? 21.102 45.445 27.324 1.00 27.25 112 SER A C 1
ATOM 757 O O . SER A 1 87 ? 20.737 46.338 28.107 1.00 27.66 112 SER A O 1
ATOM 760 N N . PRO A 1 88 ? 20.277 44.887 26.418 1.00 28.16 113 PRO A N 1
ATOM 761 C CA . PRO A 1 88 ? 20.483 43.671 25.601 1.00 26.10 113 PRO A CA 1
ATOM 762 C C . PRO A 1 88 ? 20.896 43.897 24.164 1.00 26.03 113 PRO A C 1
ATOM 763 O O . PRO A 1 88 ? 21.129 42.934 23.445 1.00 27.88 113 PRO A O 1
ATOM 767 N N . ASP A 1 89 ? 20.971 45.157 23.754 1.00 25.69 114 ASP A N 1
ATOM 768 C CA . ASP A 1 89 ? 21.331 45.507 22.382 1.00 26.74 114 ASP A CA 1
ATOM 769 C C . ASP A 1 89 ? 22.364 46.614 22.390 1.00 26.39 114 ASP A C 1
ATOM 770 O O . ASP A 1 89 ? 22.966 46.884 23.435 1.00 26.40 114 ASP A O 1
ATOM 775 N N . SER A 1 90 ? 22.599 47.252 21.249 1.00 27.49 115 SER A N 1
ATOM 776 C CA . SER A 1 90 ? 23.700 48.215 21.134 1.00 25.36 115 SER A CA 1
ATOM 777 C C . SER A 1 90 ? 23.363 49.587 21.684 1.00 25.12 115 SER A C 1
ATOM 778 O O . SER A 1 90 ? 24.231 50.443 21.766 1.00 24.90 115 SER A O 1
ATOM 781 N N . GLN A 1 91 ? 22.123 49.798 22.110 1.00 24.97 116 GLN A N 1
ATOM 782 C CA . GLN A 1 91 ? 21.732 51.112 22.635 1.00 25.98 116 GLN A CA 1
ATOM 783 C C . GLN A 1 91 ? 22.167 51.340 24.066 1.00 24.81 116 GLN A C 1
ATOM 784 O O . GLN A 1 91 ? 22.240 52.495 24.535 1.00 24.45 116 GLN A O 1
ATOM 790 N N . TYR A 1 92 ? 22.463 50.244 24.764 1.00 23.20 117 TYR A N 1
ATOM 791 C CA . TYR A 1 92 ? 22.907 50.276 26.148 1.00 22.85 117 TYR A CA 1
ATOM 792 C C . TYR A 1 92 ? 23.813 49.099 26.350 1.00 22.79 117 TYR A C 1
ATOM 793 O O . TYR A 1 92 ? 23.382 47.936 26.321 1.00 22.88 117 TYR A O 1
ATOM 802 N N . ILE A 1 93 ? 25.087 49.436 26.470 1.00 22.73 118 ILE A N 1
ATOM 803 C CA . ILE A 1 93 ? 26.182 48.465 26.513 1.00 20.86 118 ILE A CA 1
ATOM 804 C C . ILE A 1 93 ? 26.892 48.615 27.850 1.00 21.90 118 ILE A C 1
ATOM 805 O O . ILE A 1 93 ? 27.163 49.728 28.288 1.00 22.06 118 ILE A O 1
ATOM 810 N N . LEU A 1 94 ? 27.211 47.487 28.476 1.00 20.47 119 LEU A N 1
ATOM 811 C CA . LEU A 1 94 ? 27.979 47.483 29.705 1.00 21.84 119 LEU A CA 1
ATOM 812 C C . LEU A 1 94 ? 29.423 47.067 29.380 1.00 21.23 119 LEU A C 1
ATOM 813 O O . LEU A 1 94 ? 29.647 46.137 28.612 1.00 20.31 119 LEU A O 1
ATOM 818 N N . VAL A 1 95 ? 30.380 47.779 29.968 1.00 20.55 120 VAL A N 1
ATOM 819 C CA A VAL A 1 95 ? 31.779 47.469 29.723 0.50 19.57 120 VAL A CA 1
ATOM 820 C CA B VAL A 1 95 ? 31.783 47.593 29.724 0.50 20.47 120 VAL A CA 1
ATOM 821 C C . VAL A 1 95 ? 32.507 47.283 31.043 1.00 21.52 120 VAL A C 1
ATOM 822 O O . VAL A 1 95 ? 32.236 47.949 32.037 1.00 20.93 120 VAL A O 1
ATOM 829 N N . ALA A 1 96 ? 33.412 46.317 31.034 1.00 19.96 121 ALA A N 1
ATOM 830 C CA . ALA A 1 96 ? 34.223 45.949 32.206 1.00 20.12 121 ALA A CA 1
ATOM 831 C C . ALA A 1 96 ? 35.601 46.596 32.072 1.00 21.43 121 ALA A C 1
ATOM 832 O O . ALA A 1 96 ? 36.246 46.510 31.020 1.00 21.42 121 ALA A O 1
ATOM 834 N N . GLN A 1 97 ? 36.046 47.242 33.149 1.00 20.84 122 GLN A N 1
ATOM 835 C CA . GLN A 1 97 ? 37.363 47.868 33.194 1.00 21.04 122 GLN A CA 1
ATOM 836 C C . GLN A 1 97 ? 38.084 47.344 34.431 1.00 21.61 122 GLN A C 1
ATOM 837 O O . GLN A 1 97 ? 38.260 48.052 35.440 1.00 22.96 122 GLN A O 1
ATOM 843 N N . ASN A 1 98 ? 38.465 46.080 34.343 1.00 21.81 123 ASN A N 1
ATOM 844 C CA . ASN A 1 98 ? 39.158 45.399 35.442 1.00 24.36 123 ASN A CA 1
ATOM 845 C C . ASN A 1 98 ? 40.263 46.205 36.115 1.00 24.72 123 ASN A C 1
ATOM 846 O O . ASN A 1 98 ? 40.304 46.289 37.350 1.00 25.62 123 ASN A O 1
ATOM 851 N N . ASN A 1 99 ? 41.181 46.793 35.335 1.00 23.12 124 ASN A N 1
ATOM 852 C CA . ASN A 1 99 ? 42.399 47.327 35.900 1.00 25.27 124 ASN A CA 1
ATOM 853 C C . ASN A 1 99 ? 42.151 48.538 36.776 1.00 28.42 124 ASN A C 1
ATOM 854 O O . ASN A 1 99 ? 42.996 48.889 37.575 1.00 26.49 124 ASN A O 1
ATOM 859 N N . ILE A 1 100 ? 40.980 49.168 36.646 1.00 25.79 125 ILE A N 1
ATOM 860 C CA . ILE A 1 100 ? 40.616 50.307 37.454 1.00 25.95 125 ILE A CA 1
ATOM 861 C C . ILE A 1 100 ? 39.353 50.056 38.329 1.00 24.44 125 ILE A C 1
ATOM 862 O O . ILE A 1 100 ? 38.760 51.006 38.836 1.00 26.01 125 ILE A O 1
ATOM 867 N N . SER A 1 101 ? 38.982 48.790 38.493 1.00 24.64 126 SER A N 1
ATOM 868 C CA . SER A 1 101 ? 37.857 48.394 39.330 1.00 25.68 126 SER A CA 1
ATOM 869 C C . SER A 1 101 ? 36.556 49.116 38.944 1.00 26.02 126 SER A C 1
ATOM 870 O O . SER A 1 101 ? 35.834 49.613 39.813 1.00 26.91 126 SER A O 1
ATOM 873 N N . ARG A 1 102 ? 36.262 49.192 37.652 1.00 22.83 127 ARG A N 1
ATOM 874 C CA . ARG A 1 102 ? 35.127 49.989 37.184 1.00 23.58 127 ARG A CA 1
ATOM 875 C C . ARG A 1 102 ? 34.301 49.216 36.171 1.00 24.38 127 ARG A C 1
ATOM 876 O O . ARG A 1 102 ? 34.850 48.575 35.270 1.00 22.34 127 ARG A O 1
ATOM 884 N N . LEU A 1 103 ? 32.979 49.280 36.347 1.00 22.99 128 LEU A N 1
ATOM 885 C CA A LEU A 1 103 ? 32.020 48.916 35.328 0.50 21.91 128 LEU A CA 1
ATOM 886 C CA B LEU A 1 103 ? 32.032 48.917 35.296 0.50 21.51 128 LEU A CA 1
ATOM 887 C C . LEU A 1 103 ? 31.434 50.211 34.763 1.00 22.49 128 LEU A C 1
ATOM 888 O O . LEU A 1 103 ? 31.217 51.164 35.504 1.00 22.76 128 LEU A O 1
ATOM 897 N N . SER A 1 104 ? 31.167 50.266 33.456 1.00 22.82 129 SER A N 1
ATOM 898 C CA . SER A 1 104 ? 30.569 51.476 32.866 1.00 21.64 129 SER A CA 1
ATOM 899 C C . SER A 1 104 ? 29.447 51.121 31.888 1.00 22.51 129 SER A C 1
ATOM 900 O O . SER A 1 104 ? 29.508 50.086 31.219 1.00 23.99 129 SER A O 1
ATOM 903 N N . SER A 1 105 ? 28.415 51.960 31.823 1.00 21.19 130 SER A N 1
ATOM 904 C CA . SER A 1 105 ? 27.406 51.845 30.788 1.00 21.96 130 SER A CA 1
ATOM 905 C C . SER A 1 105 ? 27.645 52.926 29.761 1.00 23.04 130 SER A C 1
ATOM 906 O O . SER A 1 105 ? 28.034 54.048 30.086 1.00 22.76 130 SER A O 1
ATOM 909 N N . ILE A 1 106 ? 27.488 52.547 28.497 1.00 22.42 131 ILE A N 1
ATOM 910 C CA . ILE A 1 106 ? 27.657 53.476 27.379 1.00 23.19 131 ILE A CA 1
ATOM 911 C C . ILE A 1 106 ? 26.501 53.365 26.416 1.00 22.68 131 ILE A C 1
ATOM 912 O O . ILE A 1 106 ? 25.776 52.361 26.401 1.00 22.98 131 ILE A O 1
ATOM 917 N N . ASN A 1 107 ? 26.297 54.420 25.620 1.00 24.04 132 ASN A N 1
ATOM 918 C CA . ASN A 1 107 ? 25.325 54.331 24.513 1.00 25.88 132 ASN A CA 1
ATOM 919 C C . ASN A 1 107 ? 25.997 53.973 23.171 1.00 24.27 132 ASN A C 1
ATOM 920 O O . ASN A 1 107 ? 27.203 53.694 23.126 1.00 25.52 132 ASN A O 1
ATOM 925 N N . SER A 1 108 ? 25.213 53.974 22.080 1.00 25.33 133 SER A N 1
ATOM 926 C CA A SER A 1 108 ? 25.697 53.540 20.770 0.50 25.85 133 SER A CA 1
ATOM 927 C CA B SER A 1 108 ? 25.747 53.521 20.795 0.50 26.26 133 SER A CA 1
ATOM 928 C C . SER A 1 108 ? 26.703 54.513 20.170 1.00 26.15 133 SER A C 1
ATOM 929 O O . SER A 1 108 ? 27.332 54.203 19.177 1.00 26.96 133 SER A O 1
ATOM 934 N N . GLN A 1 109 ? 26.819 55.695 20.767 1.00 25.15 134 GLN A N 1
ATOM 935 C CA A GLN A 1 109 ? 27.787 56.696 20.340 0.50 26.40 134 GLN A CA 1
ATOM 936 C CA B GLN A 1 109 ? 27.793 56.699 20.342 0.50 27.05 134 GLN A CA 1
ATOM 937 C C . GLN A 1 109 ? 29.045 56.644 21.208 1.00 27.47 134 GLN A C 1
ATOM 938 O O . GLN A 1 109 ? 29.947 57.495 21.086 1.00 28.15 134 GLN A O 1
ATOM 949 N N . GLY A 1 110 ? 29.113 55.651 22.111 1.00 25.37 135 GLY A N 1
ATOM 950 C CA . GLY A 1 110 ? 30.254 55.531 22.996 1.00 24.75 135 GLY A CA 1
ATOM 951 C C . GLY A 1 110 ? 30.304 56.528 24.140 1.00 25.46 135 GLY A C 1
ATOM 952 O O . GLY A 1 110 ? 31.356 56.691 24.770 1.00 28.20 135 GLY A O 1
ATOM 953 N N . GLU A 1 111 ? 29.190 57.216 24.399 1.00 23.67 136 GLU A N 1
ATOM 954 C CA . GLU A 1 111 ? 29.120 58.182 25.487 1.00 26.33 136 GLU A CA 1
ATOM 955 C C . GLU A 1 111 ? 28.799 57.486 26.781 1.00 26.46 136 GLU A C 1
ATOM 956 O O . GLU A 1 111 ? 27.972 56.587 26.819 1.00 25.43 136 GLU A O 1
ATOM 962 N N . ILE A 1 112 ? 29.462 57.904 27.850 1.00 26.55 137 ILE A N 1
ATOM 963 C CA . ILE A 1 112 ? 29.227 57.309 29.152 1.00 25.02 137 ILE A CA 1
ATOM 964 C C . ILE A 1 112 ? 27.865 57.751 29.701 1.00 27.78 137 ILE A C 1
ATOM 965 O O . ILE A 1 112 ? 27.489 58.937 29.664 1.00 28.96 137 ILE A O 1
ATOM 970 N N . ILE A 1 113 ? 27.110 56.758 30.122 1.00 25.25 138 ILE A N 1
ATOM 971 C CA . ILE A 1 113 ? 25.866 56.942 30.866 1.00 25.29 138 ILE A CA 1
ATOM 972 C C . ILE A 1 113 ? 26.229 56.995 32.351 1.00 28.19 138 ILE A C 1
ATOM 973 O O . ILE A 1 113 ? 25.983 58.016 33.007 1.00 28.22 138 ILE A O 1
ATOM 978 N N . ARG A 1 114 ? 26.846 55.931 32.868 1.00 27.27 139 ARG A N 1
ATOM 979 C CA A ARG A 1 114 ? 27.351 55.933 34.231 0.50 28.31 139 ARG A CA 1
ATOM 980 C CA B ARG A 1 114 ? 27.279 55.853 34.268 0.50 29.07 139 ARG A CA 1
ATOM 981 C C . ARG A 1 114 ? 28.604 55.108 34.413 1.00 27.30 139 ARG A C 1
ATOM 982 O O . ARG A 1 114 ? 28.797 54.119 33.745 1.00 24.84 139 ARG A O 1
ATOM 997 N N . ASN A 1 115 ? 29.461 55.561 35.338 1.00 26.68 140 ASN A N 1
ATOM 998 C CA . ASN A 1 115 ? 30.599 54.763 35.819 1.00 26.75 140 ASN A CA 1
ATOM 999 C C . ASN A 1 115 ? 30.231 54.186 37.184 1.00 28.25 140 ASN A C 1
ATOM 1000 O O . ASN A 1 115 ? 29.596 54.880 37.985 1.00 29.93 140 ASN A O 1
ATOM 1005 N N . TYR A 1 116 ? 30.589 52.939 37.441 1.00 25.24 141 TYR A N 1
ATOM 1006 C CA . TYR A 1 116 ? 30.402 52.296 38.719 1.00 25.76 141 TYR A CA 1
ATOM 1007 C C . TYR A 1 116 ? 31.734 51.768 39.240 1.00 26.30 141 TYR A C 1
ATOM 1008 O O . TYR A 1 116 ? 32.422 51.037 38.556 1.00 24.46 141 TYR A O 1
ATOM 1017 N N . ASN A 1 117 ? 32.042 52.061 40.495 1.00 28.42 142 ASN A N 1
ATOM 1018 C CA . ASN A 1 117 ? 33.128 51.380 41.191 1.00 27.33 142 ASN A CA 1
ATOM 1019 C C . ASN A 1 117 ? 32.681 49.988 41.573 1.00 28.85 142 ASN A C 1
ATOM 1020 O O . ASN A 1 117 ? 31.595 49.805 42.124 1.00 30.59 142 ASN A O 1
ATOM 1025 N N . PHE A 1 118 ? 33.493 48.977 41.268 1.00 25.32 143 PHE A N 1
ATOM 1026 C CA A PHE A 1 118 ? 33.124 47.591 41.595 0.50 26.68 143 PHE A CA 1
ATOM 1027 C CA B PHE A 1 118 ? 33.163 47.609 41.546 0.50 28.01 143 PHE A CA 1
ATOM 1028 C C . PHE A 1 118 ? 34.285 46.981 42.373 1.00 30.43 143 PHE A C 1
ATOM 1029 O O . PHE A 1 118 ? 35.356 46.689 41.833 1.00 29.86 143 PHE A O 1
ATOM 1044 N N . GLN A 1 119 ? 34.058 46.816 43.666 1.00 28.40 144 GLN A N 1
ATOM 1045 C CA . GLN A 1 119 ? 35.020 46.177 44.564 1.00 29.62 144 GLN A CA 1
ATOM 1046 C C . GLN A 1 119 ? 34.194 45.267 45.432 1.00 32.57 144 GLN A C 1
ATOM 1047 O O . GLN A 1 119 ? 32.946 45.300 45.385 1.00 32.44 144 GLN A O 1
ATOM 1053 N N . THR A 1 120 ? 34.860 44.471 46.250 1.00 29.72 145 THR A N 1
ATOM 1054 C CA . THR A 1 120 ? 34.147 43.621 47.170 1.00 31.29 145 THR A CA 1
ATOM 1055 C C . THR A 1 120 ? 33.437 44.544 48.168 1.00 30.40 145 THR A C 1
ATOM 1056 O O . THR A 1 120 ? 33.799 45.725 48.323 1.00 30.58 145 THR A O 1
ATOM 1060 N N . PRO A 1 121 ? 32.426 44.015 48.850 1.00 35.36 146 PRO A N 1
ATOM 1061 C CA . PRO A 1 121 ? 31.791 44.836 49.917 1.00 34.98 146 PRO A CA 1
ATOM 1062 C C . PRO A 1 121 ? 32.796 45.476 50.879 1.00 35.55 146 PRO A C 1
ATOM 1063 O O . PRO A 1 121 ? 32.671 46.667 51.203 1.00 36.10 146 PRO A O 1
ATOM 1067 N N . GLU A 1 122 ? 33.831 44.722 51.280 1.00 35.59 147 GLU A N 1
ATOM 1068 C CA . GLU A 1 122 ? 34.861 45.261 52.173 1.00 35.97 147 GLU A CA 1
ATOM 1069 C C . GLU A 1 122 ? 35.874 46.202 51.514 1.00 38.02 147 GLU A C 1
ATOM 1070 O O . GLU A 1 122 ? 36.755 46.731 52.206 1.00 39.43 147 GLU A O 1
ATOM 1076 N N . GLY A 1 123 ? 35.755 46.421 50.202 1.00 32.70 148 GLY A N 1
ATOM 1077 C CA . GLY A 1 123 ? 36.549 47.427 49.530 1.00 33.17 148 GLY A CA 1
ATOM 1078 C C . GLY A 1 123 ? 37.829 46.860 48.900 1.00 34.35 148 GLY A C 1
ATOM 1079 O O . GLY A 1 123 ? 38.722 47.628 48.568 1.00 36.79 148 GLY A O 1
ATOM 1080 N N . ARG A 1 124 ? 37.865 45.551 48.673 1.00 32.83 149 ARG A N 1
ATOM 1081 C CA A ARG A 1 124 ? 39.032 44.906 48.060 0.50 34.06 149 ARG A CA 1
ATOM 1082 C CA B ARG A 1 124 ? 39.030 44.893 48.072 0.50 34.49 149 ARG A CA 1
ATOM 1083 C C . ARG A 1 124 ? 38.901 44.811 46.543 1.00 33.93 149 ARG A C 1
ATOM 1084 O O . ARG A 1 124 ? 37.790 44.729 45.988 1.00 28.86 149 ARG A O 1
ATOM 1099 N N . PHE A 1 125 ? 40.046 44.820 45.867 1.00 31.97 150 PHE A N 1
ATOM 1100 C CA . PHE A 1 125 ? 40.076 44.567 44.446 1.00 29.97 150 PHE A CA 1
ATOM 1101 C C . PHE A 1 125 ? 39.524 43.181 44.191 1.00 27.99 150 PHE A C 1
ATOM 1102 O O . PHE A 1 125 ? 39.874 42.223 44.884 1.00 30.32 150 PHE A O 1
ATOM 1110 N N . THR A 1 126 ? 38.684 43.060 43.158 1.00 27.65 151 THR A N 1
ATOM 1111 C CA . THR A 1 126 ? 38.201 41.755 42.701 1.00 29.48 151 THR A CA 1
ATOM 1112 C C . THR A 1 126 ? 38.165 41.773 41.163 1.00 28.28 151 THR A C 1
ATOM 1113 O O . THR A 1 126 ? 37.738 42.766 40.571 1.00 26.58 151 THR A O 1
ATOM 1117 N N . PRO A 1 127 ? 38.660 40.697 40.508 1.00 28.28 152 PRO A N 1
ATOM 1118 C CA . PRO A 1 127 ? 38.647 40.733 39.033 1.00 27.71 152 PRO A CA 1
ATOM 1119 C C . PRO A 1 127 ? 37.247 40.938 38.452 1.00 27.53 152 PRO A C 1
ATOM 1120 O O . PRO A 1 127 ? 36.310 40.275 38.865 1.00 26.93 152 PRO A O 1
ATOM 1124 N N . LEU A 1 128 ? 37.151 41.861 37.497 1.00 28.06 153 LEU A N 1
ATOM 1125 C CA A LEU A 1 128 ? 35.894 42.192 36.801 0.50 28.24 153 LEU A CA 1
ATOM 1126 C CA B LEU A 1 128 ? 35.882 42.187 36.826 0.50 28.48 153 LEU A CA 1
ATOM 1127 C C . LEU A 1 128 ? 36.023 41.789 35.354 1.00 28.56 153 LEU A C 1
ATOM 1128 O O . LEU A 1 128 ? 36.864 42.344 34.633 1.00 27.11 153 LEU A O 1
ATOM 1137 N N . SER A 1 129 ? 35.215 40.836 34.922 1.00 25.51 154 SER A N 1
ATOM 1138 C CA . SER A 1 129 ? 35.269 40.432 33.539 1.00 26.72 154 SER A CA 1
ATOM 1139 C C . SER A 1 129 ? 33.980 39.801 33.074 1.00 24.14 154 SER A C 1
ATOM 1140 O O . SER A 1 129 ? 33.217 39.231 33.868 1.00 23.34 154 SER A O 1
ATOM 1143 N N . PHE A 1 130 ? 33.756 39.959 31.784 1.00 22.65 155 PHE A N 1
ATOM 1144 C CA . PHE A 1 130 ? 32.812 39.161 31.016 1.00 21.97 155 PHE A CA 1
ATOM 1145 C C . PHE A 1 130 ? 33.351 39.153 29.582 1.00 23.00 155 PHE A C 1
ATOM 1146 O O . PHE A 1 130 ? 34.168 40.015 29.199 1.00 23.43 155 PHE A O 1
ATOM 1154 N N . GLY A 1 131 ? 32.949 38.160 28.814 1.00 23.39 156 GLY A N 1
ATOM 1155 C CA . GLY A 1 131 ? 33.525 37.961 27.485 1.00 23.00 156 GLY A CA 1
ATOM 1156 C C . GLY A 1 131 ? 33.169 36.615 26.915 1.00 22.10 156 GLY A C 1
ATOM 1157 O O . GLY A 1 131 ? 32.341 35.893 27.472 1.00 20.59 156 GLY A O 1
ATOM 1158 N N . SER A 1 132 ? 33.858 36.269 25.820 1.00 19.96 157 SER A N 1
ATOM 1159 C CA . SER A 1 132 ? 33.510 35.102 25.037 1.00 20.02 157 SER A CA 1
ATOM 1160 C C . SER A 1 132 ? 34.692 34.157 24.866 1.00 19.04 157 SER A C 1
ATOM 1161 O O . SER A 1 132 ? 34.502 33.052 24.399 1.00 20.87 157 SER A O 1
ATOM 1164 N N . TYR A 1 133 ? 35.897 34.576 25.237 1.00 18.89 158 TYR A N 1
ATOM 1165 C CA . TYR A 1 133 ? 37.105 33.776 24.905 1.00 19.38 158 TYR A CA 1
ATOM 1166 C C . TYR A 1 133 ? 36.951 32.412 25.588 1.00 21.10 158 TYR A C 1
ATOM 1167 O O . TYR A 1 133 ? 37.222 31.378 24.984 1.00 21.20 158 TYR A O 1
ATOM 1176 N N . TYR A 1 134 ? 36.446 32.432 26.830 1.00 20.83 159 TYR A N 1
ATOM 1177 C CA . TYR A 1 134 ? 35.560 31.367 27.319 1.00 20.98 159 TYR A CA 1
ATOM 1178 C C . TYR A 1 134 ? 34.205 32.031 27.545 1.00 20.33 159 TYR A C 1
ATOM 1179 O O . TYR A 1 134 ? 34.128 33.184 27.955 1.00 19.98 159 TYR A O 1
ATOM 1188 N N . ASN A 1 135 ? 33.139 31.306 27.300 1.00 21.03 160 ASN A N 1
ATOM 1189 C CA . ASN A 1 135 ? 31.830 31.914 27.382 1.00 21.34 160 ASN A CA 1
ATOM 1190 C C . ASN A 1 135 ? 31.562 32.349 28.848 1.00 20.40 160 ASN A C 1
ATOM 1191 O O . ASN A 1 135 ? 31.472 31.511 29.761 1.00 22.14 160 ASN A O 1
ATOM 1196 N N . ALA A 1 136 ? 31.450 33.658 29.038 1.00 23.11 161 ALA A N 1
ATOM 1197 C CA . ALA A 1 136 ? 31.199 34.261 30.345 1.00 21.71 161 ALA A CA 1
ATOM 1198 C C . ALA A 1 136 ? 30.409 35.569 30.111 1.00 21.14 161 ALA A C 1
ATOM 1199 O O . ALA A 1 136 ? 30.947 36.657 30.212 1.00 22.51 161 ALA A O 1
ATOM 1201 N N . PRO A 1 137 ? 29.143 35.441 29.755 1.00 22.39 162 PRO A N 1
ATOM 1202 C CA . PRO A 1 137 ? 28.429 36.565 29.154 1.00 21.63 162 PRO A CA 1
ATOM 1203 C C . PRO A 1 137 ? 27.916 37.606 30.139 1.00 23.83 162 PRO A C 1
ATOM 1204 O O . PRO A 1 137 ? 27.404 38.638 29.697 1.00 24.73 162 PRO A O 1
ATOM 1208 N N .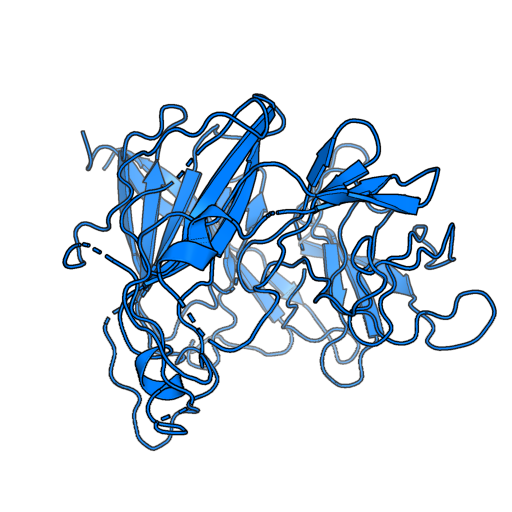 ALA A 1 138 ? 28.020 37.302 31.430 1.00 23.96 163 ALA A N 1
ATOM 1209 C CA . ALA A 1 138 ? 27.280 37.986 32.496 1.00 23.94 163 ALA A CA 1
ATOM 1210 C C . ALA A 1 138 ? 25.802 37.818 32.214 1.00 22.80 163 ALA A C 1
ATOM 1211 O O . ALA A 1 138 ? 25.394 37.248 31.193 1.00 23.61 163 ALA A O 1
ATOM 1213 N N . PHE A 1 139 ? 24.962 38.307 33.125 1.00 22.19 164 PHE A N 1
ATOM 1214 C CA . PHE A 1 139 ? 23.544 38.319 32.901 1.00 23.97 164 PHE A CA 1
ATOM 1215 C C . PHE A 1 139 ? 22.915 39.408 33.789 1.00 25.05 164 PHE A C 1
ATOM 1216 O O . PHE A 1 139 ? 23.547 39.907 34.752 1.00 24.64 164 PHE A O 1
ATOM 1224 N N . ILE A 1 140 ? 21.726 39.820 33.406 1.00 27.61 165 ILE A N 1
ATOM 1225 C CA . ILE A 1 140 ? 21.022 40.907 34.110 1.00 26.02 165 ILE A CA 1
ATOM 1226 C C . ILE A 1 140 ? 19.712 40.356 34.623 1.00 29.02 165 ILE A C 1
ATOM 1227 O O . ILE A 1 140 ? 18.918 39.786 33.873 1.00 28.46 165 ILE A O 1
ATOM 1232 N N . LYS A 1 141 ? 19.506 40.494 35.928 1.00 29.53 166 LYS A N 1
ATOM 1233 C CA . LYS A 1 141 ? 18.244 40.074 36.566 1.00 32.35 166 LYS A CA 1
ATOM 1234 C C . LYS A 1 141 ? 17.847 41.199 37.514 1.00 34.43 166 LYS A C 1
ATOM 1235 O O . LYS A 1 141 ? 18.669 41.644 38.324 1.00 30.92 166 LYS A O 1
ATOM 1241 N N . ASP A 1 142 ? 16.608 41.688 37.377 1.00 37.19 167 ASP A N 1
ATOM 1242 C CA A ASP A 1 142 ? 16.081 42.732 38.259 0.50 38.17 167 ASP A CA 1
ATOM 1243 C CA B ASP A 1 142 ? 16.079 42.749 38.247 0.50 38.29 167 ASP A CA 1
ATOM 1244 C C . ASP A 1 142 ? 17.028 43.941 38.330 1.00 38.73 167 ASP A C 1
ATOM 1245 O O . ASP A 1 142 ? 17.328 44.427 39.414 1.00 38.27 167 ASP A O 1
ATOM 1254 N N . SER A 1 143 ? 17.506 44.382 37.167 1.00 36.11 168 SER A N 1
ATOM 1255 C CA . SER A 1 143 ? 18.387 45.549 37.016 1.00 35.06 168 SER A CA 1
ATOM 1256 C C . SER A 1 143 ? 19.731 45.486 37.789 1.00 30.30 168 SER A C 1
ATOM 1257 O O . SER A 1 143 ? 20.305 46.522 38.128 1.00 28.49 168 SER A O 1
ATOM 1260 N N . CYS A 1 144 ? 20.224 44.268 38.006 1.00 28.43 169 CYS A N 1
ATOM 1261 C CA . CYS A 1 144 ? 21.571 44.036 38.512 1.00 26.28 169 CYS A CA 1
ATOM 1262 C C . CYS A 1 144 ? 22.333 43.185 37.509 1.00 25.21 169 CYS A C 1
ATOM 1263 O O . CYS A 1 144 ? 21.773 42.253 36.925 1.00 25.54 169 CYS A O 1
ATOM 1266 N N . ILE A 1 145 ? 23.615 43.488 37.365 1.00 23.36 170 ILE A N 1
ATOM 1267 C CA . ILE A 1 145 ? 24.502 42.695 36.509 1.00 24.80 170 ILE A CA 1
ATOM 1268 C C . ILE A 1 145 ? 25.248 41.692 37.385 1.00 25.80 170 ILE A C 1
ATOM 1269 O O . ILE A 1 145 ? 25.794 42.061 38.412 1.00 27.57 170 ILE A O 1
ATOM 1274 N N . PHE A 1 146 ? 25.259 40.435 36.947 1.00 24.49 171 PHE A N 1
ATOM 1275 C CA . PHE A 1 146 ? 25.861 39.310 37.650 1.00 24.79 171 PHE A CA 1
ATOM 1276 C C . PHE A 1 146 ? 27.084 38.883 36.905 1.00 25.54 171 PHE A C 1
ATOM 1277 O O . PHE A 1 146 ? 27.043 38.713 35.672 1.00 25.19 171 PHE A O 1
ATOM 1285 N N . LEU A 1 147 ? 28.162 38.688 37.647 1.00 25.51 172 LEU A N 1
ATOM 1286 C CA A LEU A 1 147 ? 29.524 38.445 37.144 0.50 26.00 172 LEU A CA 1
ATOM 1287 C CA B LEU A 1 147 ? 29.351 38.190 37.002 0.50 26.55 172 LEU A CA 1
ATOM 1288 C C . LEU A 1 147 ? 30.170 37.287 37.916 1.00 25.19 172 LEU A C 1
ATOM 1289 O O . LEU A 1 147 ? 29.964 37.190 39.113 1.00 24.67 172 LEU A O 1
ATOM 1298 N N . ARG A 1 148 ? 31.046 36.535 37.264 1.00 25.13 173 ARG A N 1
ATOM 1299 C CA . ARG A 1 148 ? 31.872 35.559 37.958 1.00 24.89 173 ARG A CA 1
ATOM 1300 C C . ARG A 1 148 ? 32.769 36.243 38.959 1.00 24.64 173 ARG A C 1
ATOM 1301 O O . ARG A 1 148 ? 33.258 37.359 38.729 1.00 26.46 173 ARG A O 1
ATOM 1309 N N . GLN A 1 149 ? 33.043 35.544 40.050 1.00 26.02 174 GLN A N 1
ATOM 1310 C CA . GLN A 1 149 ? 34.020 35.994 41.018 1.00 27.11 174 GLN A CA 1
ATOM 1311 C C . GLN A 1 149 ? 35.119 34.925 41.219 1.00 30.63 174 GLN A C 1
ATOM 1312 O O . GLN A 1 149 ? 34.842 33.723 41.183 1.00 27.92 174 GLN A O 1
ATOM 1318 N N . GLU A 1 150 ? 36.347 35.418 41.377 1.00 34.57 175 GLU A N 1
ATOM 1319 C CA A GLU A 1 150 ? 37.504 34.544 41.593 0.60 38.83 175 GLU A CA 1
ATOM 1320 C CA B GLU A 1 150 ? 37.537 34.592 41.611 0.40 38.67 175 GLU A CA 1
ATOM 1321 C C . GLU A 1 150 ? 37.764 34.389 43.109 1.00 39.57 175 GLU A C 1
ATOM 1322 O O . GLU A 1 150 ? 37.064 34.986 43.942 1.00 39.73 175 GLU A O 1
ATOM 1333 N N . ILE A 1 151 ? 38.740 33.552 43.480 1.00 40.06 176 ILE A N 1
ATOM 1334 C CA . ILE A 1 151 ? 39.063 33.332 44.893 1.00 41.91 176 ILE A CA 1
ATOM 1335 C C . ILE A 1 151 ? 39.673 34.575 45.585 1.00 45.02 176 ILE A C 1
ATOM 1336 O O . ILE A 1 151 ? 40.335 35.372 44.954 1.00 45.89 176 ILE A O 1
ATOM 1341 N N . LEU A 1 152 ? 39.445 34.717 46.884 1.00 51.54 177 LEU A N 1
ATOM 1342 C CA . LEU A 1 152 ? 39.805 35.952 47.599 1.00 55.33 177 LEU A CA 1
ATOM 1343 C C . LEU A 1 152 ? 41.090 35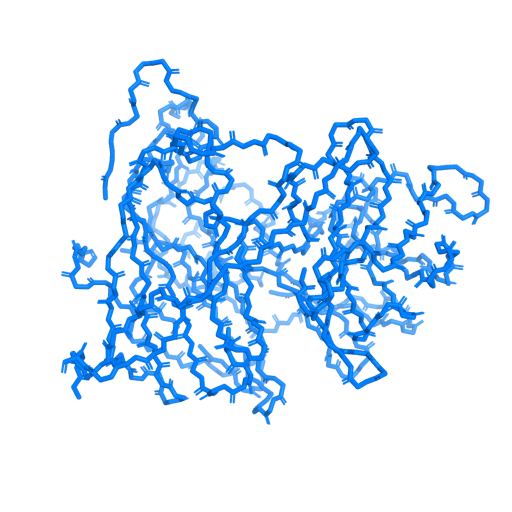.822 48.412 1.00 56.05 177 LEU A C 1
ATOM 1344 O O . LEU A 1 152 ? 41.475 36.737 49.140 1.00 57.38 177 LEU A O 1
ATOM 1349 N N . LYS A 1 153 ? 41.750 34.683 48.288 1.00 55.57 178 LYS A N 1
ATOM 1350 C CA . LYS A 1 153 ? 43.018 34.481 48.963 1.00 56.45 178 LYS A CA 1
ATOM 1351 C C . LYS A 1 153 ? 43.794 33.432 48.201 1.00 54.86 178 LYS A C 1
ATOM 1352 O O . LYS A 1 153 ? 43.202 32.487 47.687 1.00 53.61 178 LYS A O 1
ATOM 1358 N N . PRO A 1 154 ? 45.123 33.601 48.117 1.00 54.16 179 PRO A N 1
ATOM 1359 C CA . PRO A 1 154 ? 45.925 32.751 47.268 1.00 51.11 179 PRO A CA 1
ATOM 1360 C C . PRO A 1 154 ? 46.069 31.293 47.762 1.00 48.24 179 PRO A C 1
ATOM 1361 O O . PRO A 1 154 ? 46.222 30.388 46.930 1.00 46.25 179 PRO A O 1
ATOM 1365 N N . ASP A 1 155 ? 46.023 31.080 49.082 1.00 46.32 180 ASP A N 1
ATOM 1366 C CA . ASP A 1 155 ? 46.301 29.758 49.686 1.00 46.67 180 ASP A CA 1
ATOM 1367 C C . ASP A 1 155 ? 45.023 29.051 50.159 1.00 45.81 180 ASP A C 1
ATOM 1368 O O . ASP A 1 155 ? 44.740 28.924 51.359 1.00 48.61 180 ASP A O 1
ATOM 1381 N N . LYS A 1 157 ? 42.377 26.404 51.202 1.00 41.04 182 LYS A N 1
ATOM 1382 C CA . LYS A 1 157 ? 42.248 25.095 51.822 1.00 44.25 182 LYS A CA 1
ATOM 1383 C C . LYS A 1 157 ? 40.941 24.460 51.358 1.00 43.97 182 LYS A C 1
ATOM 1384 O O . LYS A 1 157 ? 40.061 25.157 50.870 1.00 41.38 182 LYS A O 1
ATOM 1390 N N . LYS A 1 158 ? 40.821 23.140 51.502 1.00 42.53 183 LYS A N 1
ATOM 1391 C CA . LYS A 1 158 ? 39.612 22.403 51.098 1.00 45.07 183 LYS A CA 1
ATOM 1392 C C . LYS A 1 158 ? 38.334 23.072 51.609 1.00 45.70 183 LYS A C 1
ATOM 1393 O O . LYS A 1 158 ? 37.325 23.141 50.894 1.00 46.36 183 LYS A O 1
ATOM 1396 N N . GLU A 1 159 ? 38.402 23.563 52.844 1.00 44.82 184 GLU A N 1
ATOM 1397 C CA . GLU A 1 159 ? 37.263 24.129 53.544 1.00 46.37 184 GLU A CA 1
ATOM 1398 C C . GLU A 1 159 ? 36.830 25.464 52.965 1.00 42.01 184 GLU A C 1
ATOM 1399 O O . GLU A 1 159 ? 35.696 25.876 53.168 1.00 42.36 184 GLU A O 1
ATOM 1405 N N . ASP A 1 160 ? 37.740 26.148 52.279 1.00 39.59 185 ASP A N 1
ATOM 1406 C CA . ASP A 1 160 ? 37.452 27.477 51.774 1.00 36.96 185 ASP A CA 1
ATOM 1407 C C . ASP A 1 160 ? 36.538 27.470 50.557 1.00 35.42 185 ASP A C 1
ATOM 1408 O O . ASP A 1 160 ? 35.773 28.397 50.393 1.00 34.77 185 ASP A O 1
ATOM 1413 N N . TRP A 1 161 ? 36.630 26.449 49.700 1.00 33.60 186 TRP A N 1
ATOM 1414 C CA . TRP A 1 161 ? 35.873 26.444 48.435 1.00 33.44 186 TRP A CA 1
ATOM 1415 C C . TRP A 1 161 ? 34.355 26.652 48.646 1.00 34.30 186 TRP A C 1
ATOM 1416 O O . TRP A 1 161 ? 33.768 27.555 48.023 1.00 32.33 186 TRP A O 1
ATOM 1427 N N . PRO A 1 162 ? 33.724 25.866 49.545 1.00 36.34 187 PRO A N 1
ATOM 1428 C CA . PRO A 1 162 ? 32.277 26.031 49.764 1.00 36.75 187 PRO A CA 1
ATOM 1429 C C . PRO A 1 162 ? 31.882 27.305 50.498 1.00 36.42 187 PRO A C 1
ATOM 1430 O O . PRO A 1 162 ? 30.688 27.569 50.663 1.00 37.85 187 PRO A O 1
ATOM 1434 N N . ARG A 1 163 ? 32.862 28.075 50.955 1.00 36.85 188 ARG A N 1
ATOM 1435 C CA . ARG A 1 163 ? 32.614 29.399 51.525 1.00 38.78 188 ARG A CA 1
ATOM 1436 C C . ARG A 1 163 ? 32.973 30.529 50.555 1.00 37.63 188 ARG A C 1
ATOM 1437 O O . ARG A 1 163 ? 32.873 31.699 50.917 1.00 36.89 188 ARG A O 1
ATOM 1445 N N . THR A 1 164 ? 33.418 30.188 49.341 1.00 32.27 189 THR A N 1
ATOM 1446 C CA . THR A 1 164 ? 33.826 31.197 48.373 1.00 31.54 189 THR A CA 1
ATOM 1447 C C . THR A 1 164 ? 32.724 31.354 47.327 1.00 31.37 189 THR A C 1
ATOM 1448 O O . THR A 1 164 ? 32.276 30.381 46.738 1.00 28.49 189 THR A O 1
ATOM 1452 N N . HIS A 1 165 ? 32.300 32.593 47.081 1.00 28.80 190 HIS A N 1
ATOM 1453 C CA . HIS A 1 165 ? 31.205 32.852 46.165 1.00 30.61 190 HIS A CA 1
ATOM 1454 C C . HIS A 1 165 ? 31.677 32.777 44.709 1.00 28.89 190 HIS A C 1
ATOM 1455 O O . HIS A 1 165 ? 32.707 33.356 44.346 1.00 29.57 190 HIS A O 1
ATOM 1470 N N . PHE A 1 167 ? 29.657 34.066 42.227 1.00 24.71 192 PHE A N 1
ATOM 1471 C CA . PHE A 1 167 ? 29.106 35.232 41.570 1.00 22.54 192 PHE A CA 1
ATOM 1472 C C . PHE A 1 167 ? 28.873 36.377 42.538 1.00 24.42 192 PHE A C 1
ATOM 1473 O O . PHE A 1 167 ? 28.689 36.163 43.740 1.00 26.55 192 PHE A O 1
ATOM 1481 N N . ALA A 1 168 ? 28.896 37.577 41.994 1.00 24.34 193 ALA A N 1
ATOM 1482 C CA . ALA A 1 168 ? 28.468 38.783 42.680 1.00 26.14 193 ALA A CA 1
ATOM 1483 C C . ALA A 1 168 ? 27.646 39.580 41.693 1.00 24.11 193 ALA A C 1
ATOM 1484 O O . ALA A 1 168 ? 27.773 39.379 40.489 1.00 25.20 193 ALA A O 1
ATOM 1486 N N . SER A 1 169 ? 26.776 40.454 42.209 1.00 24.28 194 SER A N 1
ATOM 1487 C CA . SER A 1 169 ? 25.985 41.319 41.332 1.00 25.68 194 SER A CA 1
ATOM 1488 C C . SER A 1 169 ? 26.189 42.760 41.733 1.00 25.43 194 SER A C 1
ATOM 1489 O O . SER A 1 169 ? 26.563 43.039 42.862 1.00 25.31 194 SER A O 1
ATOM 1492 N N . GLN A 1 170 ? 25.983 43.656 40.787 1.00 23.39 195 GLN A N 1
ATOM 1493 C CA . GLN A 1 170 ? 25.996 45.079 41.058 1.00 23.74 195 GLN A CA 1
ATOM 1494 C C . GLN A 1 170 ? 24.714 45.709 40.565 1.00 23.67 195 GLN A C 1
ATOM 1495 O O . GLN A 1 170 ? 24.286 45.496 39.423 1.00 25.16 195 GLN A O 1
ATOM 1501 N N . ASP A 1 171 ? 24.084 46.505 41.430 1.00 23.47 196 ASP A N 1
ATOM 1502 C CA . ASP A 1 171 ? 22.838 47.154 41.105 1.00 25.34 196 ASP A CA 1
ATOM 1503 C C . ASP A 1 171 ? 23.157 48.309 40.180 1.00 22.42 196 ASP A C 1
ATOM 1504 O O . ASP A 1 171 ? 23.955 49.179 40.513 1.00 24.17 196 ASP A O 1
ATOM 1509 N N . LEU A 1 172 ? 22.503 48.351 39.025 1.00 24.32 197 LEU A N 1
ATOM 1510 C CA . LEU A 1 172 ? 22.794 49.383 38.029 1.00 24.95 197 LEU A CA 1
ATOM 1511 C C . LEU A 1 172 ? 22.168 50.754 38.364 1.00 26.30 197 LEU A C 1
ATOM 1512 O O . LEU A 1 172 ? 22.456 51.750 37.718 1.00 27.18 197 LEU A O 1
ATOM 1517 N N . ARG A 1 173 ? 21.336 50.815 39.398 1.00 26.03 198 ARG A N 1
ATOM 1518 C CA . ARG A 1 173 ? 20.888 52.124 39.895 1.00 27.23 198 ARG A CA 1
ATOM 1519 C C . ARG A 1 173 ? 21.800 52.615 41.017 1.00 26.96 198 ARG A C 1
ATOM 1520 O O . ARG A 1 173 ? 22.294 53.724 40.976 1.00 29.03 198 ARG A O 1
ATOM 1528 N N . THR A 1 174 ? 22.014 51.791 42.028 1.00 24.08 199 THR A N 1
ATOM 1529 C CA . THR A 1 174 ? 22.645 52.248 43.265 1.00 24.46 199 THR A CA 1
ATOM 1530 C C . THR A 1 174 ? 24.150 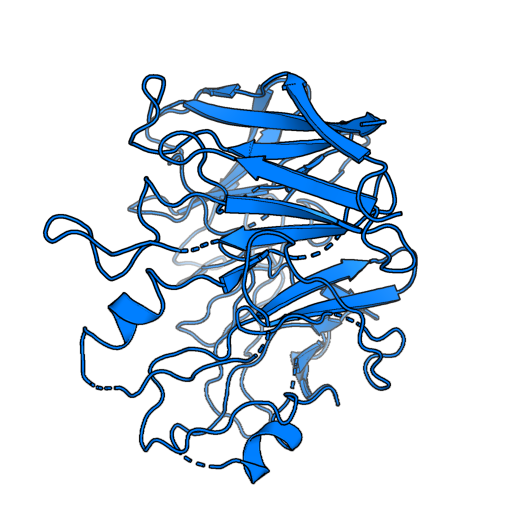51.963 43.371 1.00 23.64 199 THR A C 1
ATOM 1531 O O . THR A 1 174 ? 24.811 52.493 44.284 1.00 25.96 199 THR A O 1
ATOM 1535 N N . GLY A 1 175 ? 24.650 51.086 42.515 1.00 24.60 200 GLY A N 1
ATOM 1536 C CA . GLY A 1 175 ? 26.038 50.622 42.584 1.00 25.21 200 GLY A CA 1
ATOM 1537 C C . GLY A 1 175 ? 26.328 49.560 43.635 1.00 26.66 200 GLY A C 1
ATOM 1538 O O . GLY A 1 175 ? 27.463 49.081 43.740 1.00 25.29 200 GLY A O 1
ATOM 1539 N N . GLU A 1 176 ? 25.323 49.191 44.441 1.00 24.71 201 GLU A N 1
ATOM 1540 C CA . GLU A 1 176 ? 25.554 48.247 45.533 1.00 24.64 201 GLU A CA 1
ATOM 1541 C C . GLU A 1 176 ? 25.964 46.896 44.968 1.00 24.46 201 GLU A C 1
ATOM 1542 O O . GLU A 1 176 ? 25.311 46.374 44.083 1.00 24.39 201 GLU A O 1
ATOM 1548 N N . VAL A 1 177 ? 27.028 46.337 45.517 1.00 24.03 202 VAL A N 1
ATOM 1549 C CA . VAL A 1 177 ? 27.491 44.982 45.163 1.00 23.63 202 VAL A CA 1
ATOM 1550 C C . VAL A 1 177 ? 26.969 44.003 46.221 1.00 23.96 202 VAL A C 1
ATOM 1551 O O . VAL A 1 177 ? 26.998 44.289 47.421 1.00 25.32 202 VAL A O 1
ATOM 1555 N N . LYS A 1 178 ? 26.431 42.873 45.764 1.00 25.28 203 LYS A N 1
ATOM 1556 C CA . LYS A 1 178 ? 25.965 41.803 46.626 1.00 28.59 203 LYS A CA 1
ATOM 1557 C C . LYS A 1 178 ? 26.680 40.512 46.254 1.00 27.25 203 LYS A C 1
ATOM 1558 O O . LYS A 1 178 ? 26.894 40.233 45.076 1.00 27.95 203 LYS A O 1
ATOM 1564 N N . TRP A 1 179 ? 27.041 39.727 47.257 1.00 28.76 204 TRP A N 1
ATOM 1565 C CA . TRP A 1 179 ? 27.547 38.379 47.002 1.00 30.13 204 TRP A CA 1
ATOM 1566 C C . TRP A 1 179 ? 26.329 37.492 46.765 1.00 30.86 204 TRP A C 1
ATOM 1567 O O . TRP A 1 179 ? 25.338 37.589 47.492 1.00 32.74 204 TRP A O 1
ATOM 1578 N N . ILE A 1 180 ? 26.403 36.620 45.783 1.00 29.01 205 ILE A N 1
ATOM 1579 C CA . ILE A 1 180 ? 25.308 35.731 45.439 1.00 28.93 205 ILE A CA 1
ATOM 1580 C C . ILE A 1 180 ? 25.602 34.381 46.103 1.00 30.48 205 ILE A C 1
ATOM 1581 O O . ILE A 1 180 ? 26.737 33.917 46.022 1.00 30.07 205 ILE A O 1
ATOM 1586 N N . PRO A 1 181 ? 24.613 33.784 46.787 1.00 31.72 206 PRO A N 1
ATOM 1587 C CA . PRO A 1 181 ? 24.908 32.563 47.578 1.00 34.41 206 PRO A CA 1
ATOM 1588 C C . PRO A 1 181 ? 24.993 31.270 46.730 1.00 34.21 206 PRO A C 1
ATOM 1589 O O . PRO A 1 181 ? 24.265 30.285 46.954 1.00 33.21 206 PRO A O 1
ATOM 1593 N N . ILE A 1 182 ? 25.899 31.309 45.758 1.00 32.73 207 ILE A N 1
ATOM 1594 C CA . ILE A 1 182 ? 26.270 30.191 44.904 1.00 31.91 207 ILE A CA 1
ATOM 1595 C C . ILE A 1 182 ? 27.758 30.057 45.114 1.00 31.22 207 ILE A C 1
ATOM 1596 O O . ILE A 1 182 ? 28.513 30.977 44.794 1.00 30.20 207 ILE A O 1
ATOM 1601 N N . PHE A 1 183 ? 28.162 28.929 45.681 1.00 31.04 208 PHE A N 1
ATOM 1602 C CA . PHE A 1 183 ? 29.521 28.735 46.177 1.00 29.97 208 PHE A CA 1
ATOM 1603 C C . PHE A 1 183 ? 30.290 27.729 45.301 1.00 30.31 208 PHE A C 1
ATOM 1604 O O . PHE A 1 183 ? 29.702 26.880 44.642 1.00 31.17 208 PHE A O 1
ATOM 1612 N N . TYR A 1 184 ? 31.603 27.823 45.332 1.00 29.46 209 TYR A N 1
ATOM 1613 C CA . TYR A 1 184 ? 32.416 26.858 44.608 1.00 29.24 209 TYR A CA 1
ATOM 1614 C C . TYR A 1 184 ? 32.178 25.462 45.196 1.00 31.31 209 TYR A C 1
ATOM 1615 O O . TYR A 1 184 ? 32.009 25.305 46.393 1.00 33.04 209 TYR A O 1
ATOM 1624 N N . PRO A 1 185 ? 32.110 24.453 44.335 1.00 32.29 210 PRO A N 1
ATOM 1625 C CA . PRO A 1 185 ? 31.836 23.102 44.790 1.00 33.81 210 PRO A CA 1
ATOM 1626 C C . PRO A 1 185 ? 33.079 22.497 45.459 1.00 33.33 210 PRO A C 1
ATOM 1627 O O . PRO A 1 185 ? 34.210 22.927 45.173 1.00 32.80 210 PRO A O 1
ATOM 1631 N N . PRO A 1 186 ? 32.877 21.526 46.359 1.00 35.85 211 PRO A N 1
ATOM 1632 C CA . PRO A 1 186 ? 34.004 20.924 47.105 1.00 37.31 211 PRO A CA 1
ATOM 1633 C C . PRO A 1 186 ? 34.719 19.852 46.291 1.00 37.91 211 PRO A C 1
ATOM 1634 O O . PRO A 1 186 ? 34.802 18.689 46.718 1.00 38.47 211 PRO A O 1
ATOM 1638 N N . ILE A 1 187 ? 35.235 20.250 45.134 1.00 36.01 212 ILE A N 1
ATOM 1639 C CA . ILE A 1 187 ? 35.883 19.320 44.197 1.00 35.30 212 ILE A CA 1
ATOM 1640 C C . ILE A 1 187 ? 37.358 19.641 43.971 1.00 35.35 212 ILE A C 1
ATOM 1641 O O . ILE A 1 187 ? 37.956 19.109 43.040 1.00 38.52 212 ILE A O 1
ATOM 1646 N N . PHE A 1 188 ? 37.919 20.533 44.792 1.00 33.73 213 PHE A N 1
ATOM 1647 C CA . PHE A 1 188 ? 39.291 21.014 44.657 1.00 36.40 213 PHE A CA 1
ATOM 1648 C C . PHE A 1 188 ? 40.095 20.522 45.855 1.00 40.92 213 PHE A C 1
ATOM 1649 O O . PHE A 1 188 ? 39.868 20.944 46.982 1.00 40.35 213 PHE A O 1
ATOM 1657 N N . LYS A 1 189 ? 41.034 19.620 45.591 1.00 43.18 214 LYS A N 1
ATOM 1658 C CA A LYS A 1 189 ? 41.713 18.835 46.631 0.50 44.86 214 LYS A CA 1
ATOM 1659 C CA B LYS A 1 189 ? 41.679 18.906 46.693 0.50 45.09 214 LYS A CA 1
ATOM 1660 C C . LYS A 1 189 ? 43.091 19.380 47.025 1.00 44.50 214 LYS A C 1
ATOM 1661 O O . LYS A 1 189 ? 43.520 19.242 48.160 1.00 45.68 214 LYS A O 1
ATOM 1672 N N . GLU A 1 190 ? 43.797 19.980 46.076 1.00 42.45 215 GLU A N 1
ATOM 1673 C CA . GLU A 1 190 ? 45.168 20.429 46.332 1.00 42.53 215 GLU A CA 1
ATOM 1674 C C . GLU A 1 190 ? 45.205 21.679 47.195 1.00 43.02 215 GLU A C 1
ATOM 1675 O O . GLU A 1 190 ? 44.383 22.579 47.026 1.00 39.85 215 GLU A O 1
ATOM 1681 N N . GLU A 1 191 ? 46.169 21.741 48.113 1.00 41.85 216 GLU A N 1
ATOM 1682 C CA . GLU A 1 191 ? 46.307 22.883 49.004 1.00 42.59 216 GLU A CA 1
ATOM 1683 C C . GLU A 1 191 ? 47.677 23.519 48.823 1.00 44.42 216 GLU A C 1
ATOM 1684 O O . GLU A 1 191 ? 48.612 23.248 49.572 1.00 46.33 216 GLU A O 1
ATOM 1690 N N . TYR A 1 192 ? 47.793 24.341 47.795 1.00 42.49 217 TYR A N 1
ATOM 1691 C CA . TYR A 1 192 ? 49.042 25.017 47.473 1.00 44.39 217 TYR A CA 1
ATOM 1692 C C . TYR A 1 192 ? 49.093 26.414 48.110 1.00 46.72 217 TYR A C 1
ATOM 1693 O O . TYR A 1 192 ? 48.061 27.003 48.425 1.00 46.09 217 TYR A O 1
ATOM 1702 N N . ASP A 1 193 ? 50.298 26.937 48.310 1.00 48.40 218 ASP A N 1
ATOM 1703 C CA . ASP A 1 193 ? 50.453 28.305 48.791 1.00 50.10 218 ASP A CA 1
ATOM 1704 C C . ASP A 1 193 ? 49.948 29.307 47.768 1.00 46.93 218 ASP A C 1
ATOM 1705 O O . ASP A 1 193 ? 49.379 30.321 48.148 1.00 47.36 218 ASP A O 1
ATOM 1710 N N . ASN A 1 194 ? 50.178 29.024 46.478 1.00 44.66 219 ASN A N 1
ATOM 1711 C CA . ASN A 1 194 ? 49.721 29.867 45.386 1.00 44.66 219 ASN A CA 1
ATOM 1712 C C . ASN A 1 194 ? 49.271 29.041 44.178 1.00 43.34 219 ASN A C 1
ATOM 1713 O O . ASN A 1 194 ? 50.036 28.223 43.626 1.00 38.61 219 ASN A O 1
ATOM 1718 N N . ILE A 1 195 ? 48.025 29.270 43.776 1.00 41.53 220 ILE A N 1
ATOM 1719 C CA . ILE A 1 195 ? 47.372 28.485 42.731 1.00 39.65 220 ILE A CA 1
ATOM 1720 C C . ILE A 1 195 ? 47.621 29.120 41.379 1.00 40.40 220 ILE A C 1
ATOM 1721 O O . ILE A 1 195 ? 47.414 30.327 41.202 1.00 40.58 220 ILE A O 1
ATOM 1726 N N . ALA A 1 196 ? 48.039 28.288 40.422 1.00 39.10 221 ALA A N 1
ATOM 1727 C CA . ALA A 1 196 ? 48.394 28.718 39.058 1.00 40.81 221 ALA A CA 1
ATOM 1728 C C . ALA A 1 196 ? 47.195 28.708 38.117 1.00 40.59 221 ALA A C 1
ATOM 1729 O O . ALA A 1 196 ? 47.183 29.429 37.109 1.00 45.52 221 ALA A O 1
ATOM 1731 N N . GLY A 1 197 ? 46.193 27.907 38.439 1.00 35.23 222 GLY A N 1
ATOM 1732 C CA . GLY A 1 197 ? 44.895 27.915 37.701 1.00 30.49 222 GLY A CA 1
ATOM 1733 C C . GLY A 1 197 ? 44.197 26.607 38.018 1.00 29.22 222 GLY A C 1
ATOM 1734 O O . GLY A 1 197 ? 44.602 25.910 38.955 1.00 32.34 222 GLY A O 1
ATOM 1735 N N . GLY A 1 198 ? 43.186 26.238 37.230 1.00 26.20 223 GLY A N 1
ATOM 1736 C CA . GLY A 1 198 ? 42.539 24.927 37.380 1.00 25.48 223 GLY A CA 1
ATOM 1737 C C . GLY A 1 198 ? 41.114 24.988 37.910 1.00 26.77 223 GLY A C 1
ATOM 1738 O O . GLY A 1 198 ? 40.396 24.002 37.879 1.00 26.79 223 GLY A O 1
ATOM 1739 N N . TYR A 1 199 ? 40.685 26.165 38.380 1.00 24.92 224 TYR A N 1
ATOM 1740 C CA . TYR A 1 199 ? 39.347 26.295 38.976 1.00 25.95 224 TYR A CA 1
ATOM 1741 C C . TYR A 1 199 ? 38.415 27.155 38.122 1.00 24.80 224 TYR A C 1
ATOM 1742 O O . TYR A 1 199 ? 37.372 27.581 38.584 1.00 25.52 224 TYR A O 1
ATOM 1751 N N . GLY A 1 200 ? 38.764 27.335 36.859 1.00 23.16 225 GLY A N 1
ATOM 1752 C CA . GLY A 1 200 ? 37.961 28.120 35.953 1.00 25.01 225 GLY A CA 1
ATOM 1753 C C . GLY A 1 200 ? 36.652 27.455 35.604 1.00 24.19 225 GLY A C 1
ATOM 1754 O O . GLY A 1 200 ? 36.517 26.208 35.641 1.00 23.17 225 GLY A O 1
ATOM 1755 N N . PHE A 1 201 ? 35.694 28.285 35.210 1.00 22.64 226 PHE A N 1
ATOM 1756 C CA . PHE A 1 201 ? 34.439 27.790 34.670 1.00 22.79 226 PHE A CA 1
ATOM 1757 C C . PHE A 1 201 ? 33.874 28.725 33.632 1.00 21.72 226 PHE A C 1
ATOM 1758 O O . PHE A 1 201 ? 34.156 29.922 33.647 1.00 23.94 226 PHE A O 1
ATOM 1766 N N . SER A 1 202 ? 33.075 28.159 32.740 1.00 21.94 227 SER A N 1
ATOM 1767 C CA . SER A 1 202 ? 32.266 28.900 31.791 1.00 22.61 227 SER A CA 1
ATOM 1768 C C . SER A 1 202 ? 30.831 28.849 32.274 1.00 22.23 227 SER A C 1
ATOM 1769 O O . SER A 1 202 ? 30.446 27.972 33.055 1.00 25.64 227 SER A O 1
ATOM 1772 N N . TYR A 1 203 ? 30.010 29.795 31.844 1.00 22.62 228 TYR A N 1
ATOM 1773 C CA . TYR A 1 203 ? 28.604 29.776 32.259 1.00 23.44 228 TYR A CA 1
ATOM 1774 C C . TYR A 1 203 ? 27.779 30.431 31.164 1.00 24.20 228 TYR A C 1
ATOM 1775 O O . TYR A 1 203 ? 28.295 31.160 30.315 1.00 23.62 228 TYR A O 1
ATOM 1784 N N . ASP A 1 204 ? 26.493 30.170 31.201 1.00 25.18 229 ASP A N 1
ATOM 1785 C CA . ASP A 1 204 ? 25.557 30.883 30.371 1.00 25.38 229 ASP A CA 1
ATOM 1786 C C . ASP A 1 204 ? 24.242 31.009 31.125 1.00 26.38 229 ASP A C 1
ATOM 1787 O O . ASP A 1 204 ? 24.010 30.313 32.114 1.00 25.74 229 ASP A O 1
ATOM 1792 N N . TYR A 1 205 ? 23.403 31.921 30.653 1.00 26.86 230 TYR A N 1
ATOM 1793 C CA . TYR A 1 205 ? 22.142 32.216 31.313 1.00 26.46 230 TYR A CA 1
ATOM 1794 C C . TYR A 1 205 ? 21.002 32.088 30.310 1.00 26.81 230 TYR A C 1
ATOM 1795 O O . TYR A 1 205 ? 21.030 32.697 29.263 1.00 27.55 230 TYR A O 1
ATOM 1804 N N . ASN A 1 206 ? 20.014 31.292 30.674 1.00 28.95 231 ASN A N 1
ATOM 1805 C CA . ASN A 1 206 ? 18.846 30.976 29.859 1.00 30.12 231 ASN A CA 1
ATOM 1806 C C . ASN A 1 206 ? 17.714 31.855 30.385 1.00 32.28 231 ASN A C 1
ATOM 1807 O O . ASN A 1 206 ? 17.186 31.615 31.467 1.00 32.79 231 ASN A O 1
ATOM 1812 N N . TYR A 1 207 ? 17.390 32.908 29.647 1.00 31.51 232 TYR A N 1
ATOM 1813 C CA . TYR A 1 207 ? 16.380 33.877 30.103 1.00 32.00 232 TYR A CA 1
ATOM 1814 C C . TYR A 1 207 ? 14.968 33.324 30.032 1.00 34.13 232 TYR A C 1
ATOM 1815 O O . TYR A 1 207 ? 14.110 33.719 30.808 1.00 37.40 232 TYR A O 1
ATOM 1824 N N . LYS A 1 208 ? 14.735 32.403 29.107 1.00 33.81 233 LYS A N 1
ATOM 1825 C CA . LYS A 1 208 ? 13.432 31.733 29.003 1.00 37.14 233 LYS A CA 1
ATOM 1826 C C . LYS A 1 208 ? 13.027 31.095 30.330 1.00 38.69 233 LYS A C 1
ATOM 1827 O O . LYS A 1 208 ? 11.881 31.227 30.778 1.00 39.06 233 LYS A O 1
ATOM 1833 N N . GLU A 1 209 ? 13.954 30.366 30.946 1.00 36.96 234 GLU A N 1
ATOM 1834 C CA . GLU A 1 209 ? 13.665 29.631 32.184 1.00 37.79 234 GLU A CA 1
ATOM 1835 C C . GLU A 1 209 ? 14.299 30.276 33.409 1.00 37.07 234 GLU A C 1
ATOM 1836 O O . GLU A 1 209 ? 14.202 29.714 34.497 1.00 39.94 234 GLU A O 1
ATOM 1842 N N . SER A 1 210 ? 14.946 31.429 33.238 1.00 36.28 235 SER A N 1
ATOM 1843 C CA . SER A 1 210 ? 15.654 32.110 34.331 1.00 36.66 235 SER A CA 1
ATOM 1844 C C . SER A 1 210 ? 16.615 31.141 35.020 1.00 35.59 235 SER A C 1
ATOM 1845 O O . SER A 1 210 ? 16.550 30.888 36.238 1.00 36.09 235 SER A O 1
ATOM 1848 N N . ARG A 1 211 ? 17.510 30.589 34.202 1.00 33.54 236 ARG A N 1
ATOM 1849 C CA . ARG A 1 211 ? 18.292 29.429 34.576 1.00 32.55 236 ARG A CA 1
ATOM 1850 C C . ARG A 1 211 ? 19.775 29.655 34.244 1.00 31.37 236 ARG A C 1
ATOM 1851 O O . ARG A 1 211 ? 20.129 29.962 33.115 1.00 31.67 236 ARG A O 1
ATOM 1859 N N . LEU A 1 212 ? 20.610 29.464 35.259 1.00 31.14 237 LEU A N 1
ATOM 1860 C CA . LEU A 1 212 ? 22.049 29.622 35.169 1.00 28.06 237 LEU A CA 1
ATOM 1861 C C . LEU A 1 212 ? 22.661 28.241 35.078 1.00 28.39 237 LEU A C 1
ATOM 1862 O O . LEU A 1 212 ? 22.317 27.356 35.856 1.00 27.87 237 LEU A O 1
ATOM 1867 N N . VAL A 1 213 ? 23.596 28.079 34.151 1.00 29.39 238 VAL A N 1
ATOM 1868 C CA . VAL A 1 213 ? 24.307 26.804 33.952 1.00 28.35 238 VAL A CA 1
ATOM 1869 C C . VAL A 1 213 ? 25.805 27.127 33.968 1.00 26.72 238 VAL A C 1
ATOM 1870 O O . VAL A 1 213 ? 26.234 28.038 33.270 1.00 27.69 238 VAL A O 1
ATOM 1874 N N . CYS A 1 214 ? 26.571 26.430 34.810 1.00 26.47 239 CYS A N 1
ATOM 1875 C CA . CYS A 1 214 ? 28.009 26.611 34.964 1.00 25.98 239 CYS A CA 1
ATOM 1876 C C . CYS A 1 214 ? 28.722 25.283 34.714 1.00 27.85 239 CYS A C 1
ATOM 1877 O O . CYS A 1 214 ? 28.307 24.241 35.231 1.00 28.45 239 CYS A O 1
ATOM 1880 N N . GLY A 1 215 ? 29.794 25.353 33.922 1.00 26.82 240 GLY A N 1
ATOM 1881 C CA . GLY A 1 215 ? 30.622 24.200 33.581 1.00 27.43 240 GLY A CA 1
ATOM 1882 C C . GLY A 1 215 ? 32.076 24.457 33.947 1.00 24.97 240 GLY A C 1
ATOM 1883 O O . GLY A 1 215 ? 32.782 25.175 33.246 1.00 25.20 240 GLY A O 1
ATOM 1884 N N . PHE A 1 216 ? 32.512 23.868 35.062 1.00 25.39 241 PHE A N 1
ATOM 1885 C CA . PHE A 1 216 ? 33.916 23.913 35.464 1.00 24.80 241 PHE A CA 1
ATOM 1886 C C . PHE A 1 216 ? 34.734 23.175 34.422 1.00 23.83 241 PHE A C 1
ATOM 1887 O O . PHE A 1 216 ? 34.370 22.103 33.986 1.00 27.34 241 PHE A O 1
ATOM 1895 N N . PHE A 1 217 ? 35.806 23.813 33.978 1.00 23.33 242 PHE A N 1
ATOM 1896 C CA . PHE A 1 217 ? 36.652 23.238 32.942 1.00 23.66 242 PHE A CA 1
ATOM 1897 C C . PHE A 1 217 ? 37.152 21.841 33.334 1.00 25.28 242 PHE A C 1
ATOM 1898 O O . PHE A 1 217 ? 37.265 20.958 32.485 1.00 25.47 242 PHE A O 1
ATOM 1906 N N . GLY A 1 218 ? 37.423 21.637 34.610 1.00 26.08 243 GLY A N 1
ATOM 1907 C CA . GLY A 1 218 ? 37.991 20.362 35.062 1.00 28.50 243 GLY A CA 1
ATOM 1908 C C . GLY A 1 218 ? 37.003 19.316 35.525 1.00 27.91 243 GLY A C 1
ATOM 1909 O O . GLY A 1 218 ? 37.410 18.349 36.154 1.00 31.66 243 GLY A O 1
ATOM 1910 N N . TYR A 1 219 ? 35.717 19.473 35.219 1.00 27.74 244 TYR A N 1
ATOM 1911 C CA . TYR A 1 219 ? 34.689 18.613 35.804 1.00 27.01 244 TYR A CA 1
ATOM 1912 C C . TYR A 1 219 ? 33.696 18.066 34.791 1.00 28.91 244 TYR A C 1
ATOM 1913 O O . TYR A 1 219 ? 33.210 18.783 33.928 1.00 27.68 244 TYR A O 1
ATOM 1922 N N . ASP A 1 220 ? 33.350 16.789 34.952 1.00 30.35 245 ASP A N 1
ATOM 1923 C CA . ASP A 1 220 ? 32.393 16.102 34.091 1.00 32.71 245 ASP A CA 1
ATOM 1924 C C . ASP A 1 220 ? 30.981 16.670 34.134 1.00 31.02 245 ASP A C 1
ATOM 1925 O O . ASP A 1 220 ? 30.239 16.498 33.189 1.00 34.40 245 ASP A O 1
ATOM 1930 N N . SER A 1 221 ? 30.597 17.317 35.229 1.00 33.25 246 SER A N 1
ATOM 1931 C CA . SER A 1 221 ? 29.203 17.681 35.423 1.00 32.59 246 SER A CA 1
ATOM 1932 C C . SER A 1 221 ? 28.963 19.178 35.311 1.00 31.19 246 SER A C 1
ATOM 1933 O O . SER A 1 221 ? 29.832 19.990 35.641 1.00 31.34 246 SER A O 1
ATOM 1936 N N . LEU A 1 222 ? 27.780 19.510 34.824 1.00 31.07 247 LEU A N 1
ATOM 1937 C CA . LEU A 1 222 ? 27.281 20.886 34.818 1.00 31.36 247 LEU A CA 1
ATOM 1938 C C . LEU A 1 222 ? 26.467 21.177 36.075 1.00 33.13 247 LEU A C 1
ATOM 1939 O O . LEU A 1 222 ? 25.733 20.326 36.572 1.00 33.95 247 LEU A O 1
ATOM 1952 N N . VAL A 1 224 ? 23.551 23.634 37.727 1.00 32.97 249 VAL A N 1
ATOM 1953 C CA . VAL A 1 224 ? 22.385 24.381 37.272 1.00 31.24 249 VAL A CA 1
ATOM 1954 C C . VAL A 1 224 ? 21.603 24.911 38.464 1.00 33.77 249 VAL A C 1
ATOM 1955 O O . VAL A 1 224 ? 21.432 24.217 39.461 1.00 33.76 249 VAL A O 1
ATOM 1959 N N . THR A 1 225 ? 21.129 26.147 38.358 1.00 32.75 250 THR A N 1
ATOM 1960 C CA . THR A 1 225 ? 20.252 26.709 39.371 1.00 34.30 250 THR A CA 1
ATOM 1961 C C . THR A 1 225 ? 19.230 27.642 38.733 1.00 33.77 250 THR A C 1
ATOM 1962 O O . THR A 1 225 ? 19.553 28.387 37.830 1.00 34.13 250 THR A O 1
ATOM 1966 N N . ASP A 1 226 ? 17.995 27.560 39.211 1.00 36.21 251 ASP A N 1
ATOM 1967 C CA . ASP A 1 226 ? 16.874 28.394 38.742 1.00 38.60 251 ASP A CA 1
ATOM 1968 C C . ASP A 1 226 ? 16.502 29.536 39.691 1.00 40.20 251 ASP A C 1
ATOM 1969 O O . ASP A 1 226 ? 15.654 30.376 39.340 1.00 41.40 251 ASP A O 1
ATOM 1974 N N . ASP A 1 227 ? 17.075 29.540 40.893 1.00 38.92 252 ASP A N 1
ATOM 1975 C CA . ASP A 1 227 ? 16.768 30.566 41.905 1.00 39.71 252 ASP A CA 1
ATOM 1976 C C . ASP A 1 227 ? 18.043 31.186 42.503 1.00 38.89 252 ASP A C 1
ATOM 1977 O O . ASP A 1 227 ? 17.993 31.833 43.538 1.00 38.40 252 ASP A O 1
ATOM 1982 N N . LEU A 1 228 ? 19.176 30.994 41.827 1.00 35.91 253 LEU A N 1
ATOM 1983 C CA . LEU A 1 228 ? 20.460 31.539 42.288 1.00 35.77 253 LEU A CA 1
ATOM 1984 C C . LEU A 1 228 ? 20.792 31.100 43.707 1.00 36.91 253 LEU A C 1
ATOM 1985 O O . LEU A 1 228 ? 21.350 31.866 44.494 1.00 37.37 253 LEU A O 1
ATOM 1990 N N . LYS A 1 229 ? 20.449 29.853 44.025 1.00 39.72 254 LYS A N 1
ATOM 1991 C CA . LYS A 1 229 ? 20.661 29.326 45.358 1.00 42.32 254 LYS A CA 1
ATOM 1992 C C . LYS A 1 229 ? 20.726 27.801 45.373 1.00 43.86 254 LYS A C 1
ATOM 1993 O O . LYS A 1 229 ? 21.750 27.236 45.763 1.00 46.52 254 LYS A O 1
ATOM 1999 N N . HIS A 1 230 ? 19.646 27.145 44.951 1.00 40.38 255 HIS A N 1
ATOM 2000 C CA . HIS A 1 230 ? 19.593 25.689 44.952 1.00 41.59 255 HIS A CA 1
ATOM 2001 C C . HIS A 1 230 ? 20.167 25.111 43.662 1.00 40.03 255 HIS A C 1
ATOM 2002 O O . HIS A 1 230 ? 19.748 25.470 42.561 1.00 41.27 255 HIS A O 1
ATOM 2009 N N . ILE A 1 231 ? 21.117 24.208 43.846 1.00 37.84 256 ILE A N 1
ATOM 2010 C CA . ILE A 1 231 ? 21.944 23.652 42.799 1.00 39.65 256 ILE A CA 1
ATOM 2011 C C . ILE A 1 231 ? 21.541 22.227 42.418 1.00 39.58 256 ILE A C 1
ATOM 2012 O O . ILE A 1 231 ? 21.220 21.402 43.291 1.00 41.11 256 ILE A O 1
ATOM 2017 N N . ARG A 1 232 ? 21.572 21.949 41.113 1.00 37.53 257 ARG A N 1
ATOM 2018 C CA . ARG A 1 232 ? 21.415 20.600 40.563 1.00 40.00 257 ARG A CA 1
ATOM 2019 C C . ARG A 1 232 ? 22.611 20.297 39.660 1.00 37.40 257 ARG A C 1
ATOM 2020 O O . ARG A 1 232 ? 23.174 21.205 39.040 1.00 36.82 257 ARG A O 1
ATOM 2028 N N . TRP A 1 233 ? 22.989 19.026 39.583 1.00 35.37 258 TRP A N 1
ATOM 2029 C CA . TRP A 1 233 ? 24.134 18.627 38.779 1.00 35.34 258 TRP A CA 1
ATOM 2030 C C . TRP A 1 233 ? 23.696 17.642 37.711 1.00 36.29 258 TRP A C 1
ATOM 2031 O O . TRP A 1 233 ? 22.879 16.757 37.983 1.00 35.83 258 TRP A O 1
ATOM 2042 N N . TYR A 1 234 ? 24.239 17.813 36.504 1.00 34.96 259 TYR A N 1
ATOM 2043 C CA . TYR A 1 234 ? 23.952 16.947 35.368 1.00 34.67 259 TYR A CA 1
ATOM 2044 C C . TYR A 1 234 ? 25.239 16.517 34.688 1.00 36.73 259 TYR A C 1
ATOM 2045 O O . TYR A 1 234 ? 26.135 17.330 34.446 1.00 34.93 259 TYR A O 1
ATOM 2054 N N . ASN A 1 235 ? 25.317 15.236 34.363 1.00 37.08 260 ASN A N 1
ATOM 2055 C CA . ASN A 1 235 ? 26.482 14.733 33.655 1.00 38.08 260 ASN A CA 1
ATOM 2056 C C . ASN A 1 235 ? 26.610 15.363 32.276 1.00 35.05 260 ASN A C 1
ATOM 2057 O O . ASN A 1 235 ? 25.653 15.407 31.511 1.00 35.21 260 ASN A O 1
ATOM 2062 N N . ALA A 1 236 ? 27.805 15.832 31.947 1.00 33.92 261 ALA A N 1
ATOM 2063 C CA . ALA A 1 236 ? 28.051 16.447 30.657 1.00 33.34 261 ALA A CA 1
ATOM 2064 C C . ALA A 1 236 ? 29.452 16.061 30.195 1.00 32.23 261 ALA A C 1
ATOM 2065 O O . ALA A 1 236 ? 30.229 16.902 29.771 1.00 31.35 261 ALA A O 1
ATOM 2067 N N . LYS A 1 237 ? 29.748 14.765 30.287 1.00 34.28 262 LYS A N 1
ATOM 2068 C CA . LYS A 1 237 ? 31.070 14.210 29.971 1.00 34.56 262 LYS A CA 1
ATOM 2069 C C . LYS A 1 237 ? 31.166 13.871 28.493 1.00 33.86 262 LYS A C 1
ATOM 2070 O O . LYS A 1 237 ? 30.234 13.297 27.914 1.00 35.28 262 LYS A O 1
ATOM 2076 N N . SER A 1 238 ? 32.308 14.175 27.897 1.00 30.53 263 SER A N 1
ATOM 2077 C CA . SER A 1 238 ? 32.631 13.745 26.540 1.00 29.47 263 SER A CA 1
ATOM 2078 C C . SER A 1 238 ? 32.873 12.224 26.476 1.00 31.51 263 SER A C 1
ATOM 2079 O O . SER A 1 238 ? 33.581 11.676 27.330 1.00 32.82 263 SER A O 1
ATOM 2082 N N . ARG A 1 239 ? 32.319 11.579 25.442 1.00 32.20 264 ARG A N 1
ATOM 2083 C CA A ARG A 1 239 ? 32.578 10.148 25.244 0.50 33.71 264 ARG A CA 1
ATOM 2084 C CA B ARG A 1 239 ? 32.567 10.164 25.082 0.50 35.17 264 ARG A CA 1
ATOM 2085 C C . ARG A 1 239 ? 34.035 9.856 24.878 1.00 35.00 264 ARG A C 1
ATOM 2086 O O . ARG A 1 239 ? 34.456 8.711 24.956 1.00 31.99 264 ARG A O 1
ATOM 2101 N N . TYR A 1 240 ? 34.808 10.878 24.517 1.00 32.46 265 TYR A N 1
ATOM 2102 C CA . TYR A 1 240 ? 36.186 10.693 24.098 1.00 34.82 265 TYR A CA 1
ATOM 2103 C C . TYR A 1 240 ? 37.180 10.909 25.217 1.00 33.85 265 TYR A C 1
ATOM 2104 O O . TYR A 1 240 ? 38.342 10.633 25.023 1.00 37.24 265 TYR A O 1
ATOM 2113 N N . LEU A 1 241 ? 36.711 11.361 26.385 1.00 33.16 266 LEU A N 1
ATOM 2114 C CA . LEU A 1 241 ? 37.584 11.690 27.519 1.00 31.43 266 LEU A CA 1
ATOM 2115 C C . LEU A 1 241 ? 37.323 10.814 28.723 1.00 33.45 266 LEU A C 1
ATOM 2116 O O . LEU A 1 241 ? 36.193 10.451 29.018 1.00 34.01 266 LEU A O 1
ATOM 2121 N N . LYS A 1 242 ? 38.395 10.514 29.431 1.00 34.96 267 LYS A N 1
ATOM 2122 C CA . LYS A 1 242 ? 38.336 9.862 30.728 1.00 39.63 267 LYS A CA 1
ATOM 2123 C C . LYS A 1 242 ? 37.579 10.793 31.682 1.00 38.19 267 LYS A C 1
ATOM 2124 O O . LYS A 1 242 ? 37.695 12.023 31.570 1.00 36.93 267 LYS A O 1
ATOM 2130 N N . SER A 1 243 ? 36.823 10.226 32.608 1.00 36.35 268 SER A N 1
ATOM 2131 C CA . SER A 1 243 ? 36.147 11.030 33.634 1.00 37.29 268 SER A CA 1
ATOM 2132 C C . SER A 1 243 ? 37.161 11.858 34.408 1.00 37.93 268 SER A C 1
ATOM 2133 O O . SER A 1 243 ? 38.275 11.399 34.665 1.00 36.13 268 SER A O 1
ATOM 2144 N N . LYS A 1 245 ? 38.012 15.222 37.469 1.00 39.48 270 LYS A N 1
ATOM 2145 C CA . LYS A 1 245 ? 37.763 16.281 38.444 1.00 39.63 270 LYS A CA 1
ATOM 2146 C C . LYS A 1 245 ? 38.927 17.270 38.360 1.00 35.99 270 LYS A C 1
ATOM 2147 O O . LYS A 1 245 ? 39.993 16.938 37.823 1.00 36.18 270 LYS A O 1
ATOM 2153 N N . PRO A 1 246 ? 38.727 18.506 38.844 1.00 34.76 271 PRO A N 1
ATOM 2154 C CA . PRO A 1 246 ? 39.758 19.478 38.603 1.00 35.63 271 PRO A CA 1
ATOM 2155 C C . PRO A 1 246 ? 41.067 19.167 39.297 1.00 34.45 271 PRO A C 1
ATOM 2156 O O . PRO A 1 246 ? 41.113 18.454 40.303 1.00 36.32 271 PRO A O 1
ATOM 2160 N N . LYS A 1 247 ? 42.122 19.656 38.682 1.00 35.83 272 LYS A N 1
ATOM 2161 C CA A LYS A 1 247 ? 43.475 19.509 39.207 0.50 37.49 272 LYS A CA 1
ATOM 2162 C CA B LYS A 1 247 ? 43.474 19.505 39.186 0.50 37.62 272 LYS A CA 1
ATOM 2163 C C . LYS A 1 247 ? 44.042 20.910 39.216 1.00 36.33 272 LYS A C 1
ATOM 2164 O O . LYS A 1 247 ? 44.315 21.489 38.164 1.00 35.98 272 LYS A O 1
ATOM 2175 N N . LEU A 1 248 ? 44.195 21.459 40.407 1.00 35.60 273 LEU A N 1
ATOM 2176 C CA . LEU A 1 248 ? 44.752 22.791 40.515 1.00 33.21 273 LEU A CA 1
ATOM 2177 C C . LEU A 1 248 ? 46.232 22.777 40.124 1.00 33.91 273 LEU A C 1
ATOM 2178 O O . LEU A 1 248 ? 46.949 21.838 40.433 1.00 37.13 273 LEU A O 1
ATOM 2183 N N . GLY A 1 249 ? 46.672 23.844 39.481 1.00 35.66 274 GLY A N 1
ATOM 2184 C CA . GLY A 1 249 ? 48.083 24.050 39.216 1.00 37.28 274 GLY A CA 1
ATOM 2185 C C . GLY A 1 249 ? 48.774 24.704 40.398 1.00 36.79 274 GLY A C 1
ATOM 2186 O O . GLY A 1 249 ? 48.201 25.551 41.084 1.00 35.20 274 GLY A O 1
ATOM 2187 N N . ASN A 1 250 ? 50.010 24.294 40.622 1.00 37.35 275 ASN A N 1
ATOM 2188 C CA . ASN A 1 250 ? 50.872 24.852 41.646 1.00 37.54 275 ASN A CA 1
ATOM 2189 C C . ASN A 1 250 ? 51.783 25.926 41.040 1.00 39.15 275 ASN A C 1
ATOM 2190 O O . ASN A 1 250 ? 52.574 25.623 40.153 1.00 38.56 275 ASN A O 1
ATOM 2195 N N . SER A 1 251 ? 51.672 27.173 41.497 1.00 39.80 276 SER A N 1
ATOM 2196 C CA . SER A 1 251 ? 52.513 28.264 40.965 1.00 43.33 276 SER A CA 1
ATOM 2197 C C . SER A 1 251 ? 54.017 27.988 41.090 1.00 44.87 276 SER A C 1
ATOM 2198 O O . SER A 1 251 ? 54.781 28.374 40.211 1.00 48.31 276 SER A O 1
ATOM 2214 N N . GLU A 1 253 ? 55.595 25.347 40.610 1.00 47.65 278 GLU A N 1
ATOM 2215 C CA . GLU A 1 253 ? 56.050 24.455 39.529 1.00 49.51 278 GLU A CA 1
ATOM 2216 C C . GLU A 1 253 ? 56.490 25.276 38.320 1.00 49.20 278 GLU A C 1
ATOM 2217 O O . GLU A 1 253 ? 57.165 24.754 37.435 1.00 53.98 278 GLU A O 1
ATOM 2223 N N . GLY A 1 254 ? 56.104 26.547 38.278 1.00 47.05 279 GLY A N 1
ATOM 2224 C CA . GLY A 1 254 ? 56.543 27.429 37.213 1.00 46.89 279 GLY A CA 1
ATOM 2225 C C . GLY A 1 254 ? 55.777 27.210 35.927 1.00 45.07 279 GLY A C 1
ATOM 2226 O O . GLY A 1 254 ? 54.551 27.052 35.943 1.00 46.33 279 GLY A O 1
ATOM 2227 N N . ILE A 1 255 ? 56.488 27.242 34.802 1.00 38.82 280 ILE A N 1
ATOM 2228 C CA . ILE A 1 255 ? 55.840 27.218 33.512 1.00 35.04 280 ILE A CA 1
ATOM 2229 C C . ILE A 1 255 ? 55.141 25.850 33.252 1.00 30.47 280 ILE A C 1
ATOM 2230 O O . ILE A 1 255 ? 54.156 25.808 32.540 1.00 32.09 280 ILE A O 1
ATOM 2235 N N . ASN A 1 256 ? 55.657 24.790 33.861 1.00 35.23 281 ASN A N 1
ATOM 2236 C CA A ASN A 1 256 ? 55.141 23.428 33.768 0.50 36.04 281 ASN A CA 1
ATOM 2237 C CA B ASN A 1 256 ? 55.064 23.469 33.597 0.50 35.56 281 ASN A CA 1
ATOM 2238 C C . ASN A 1 256 ? 53.647 23.374 34.173 1.00 36.20 281 ASN A C 1
ATOM 2239 O O . ASN A 1 256 ? 52.808 22.691 33.566 1.00 33.79 281 ASN A O 1
ATOM 2248 N N . ALA A 1 257 ? 53.326 24.119 35.241 1.00 35.24 282 ALA A N 1
ATOM 2249 C CA . ALA A 1 257 ? 51.935 24.200 35.708 1.00 34.32 282 ALA A CA 1
ATOM 2250 C C . ALA A 1 257 ? 51.000 24.799 34.657 1.00 31.74 282 ALA A C 1
ATOM 2251 O O . ALA A 1 257 ? 49.867 24.338 34.476 1.00 31.78 282 ALA A O 1
ATOM 2253 N N . ILE A 1 258 ? 51.476 25.824 33.947 1.00 30.85 283 ILE A N 1
ATOM 2254 C CA . ILE A 1 258 ? 50.738 26.492 32.913 1.00 29.08 283 ILE A CA 1
ATOM 2255 C C . ILE A 1 258 ? 50.611 25.569 31.675 1.00 28.14 283 ILE A C 1
ATOM 2256 O O . ILE A 1 258 ? 49.549 25.485 31.063 1.00 27.62 283 ILE A O 1
ATOM 2261 N N . ILE A 1 259 ? 51.708 24.899 31.341 1.00 28.67 284 ILE A N 1
ATOM 2262 C CA . ILE A 1 259 ? 51.725 24.010 30.170 1.00 28.66 284 ILE A CA 1
ATOM 2263 C C . ILE A 1 259 ? 50.700 22.863 30.354 1.00 27.18 284 ILE A C 1
ATOM 2264 O O . ILE A 1 259 ? 49.928 22.579 29.440 1.00 28.03 284 ILE A O 1
ATOM 2269 N N . LYS A 1 260 ? 50.687 22.290 31.542 1.00 27.56 285 LYS A N 1
ATOM 2270 C CA . LYS A 1 260 ? 49.804 21.154 31.843 1.00 28.18 285 LYS A CA 1
ATOM 2271 C C . LYS A 1 260 ? 48.361 21.563 31.671 1.00 28.67 285 LYS A C 1
ATOM 2272 O O . LYS A 1 260 ? 47.576 20.859 31.029 1.00 28.57 285 LYS A O 1
ATOM 2278 N N . LEU A 1 261 ? 47.999 22.732 32.203 1.00 29.03 286 LEU A N 1
ATOM 2279 C CA . LEU A 1 261 ? 46.640 23.210 32.015 1.00 28.27 286 LEU A CA 1
ATOM 2280 C C . LEU A 1 261 ? 46.276 23.477 30.577 1.00 26.07 286 LEU A C 1
ATOM 2281 O O . LEU A 1 261 ? 45.151 23.223 30.164 1.00 25.19 286 LEU A O 1
ATOM 2286 N N . ASN A 1 262 ? 47.212 23.992 29.790 1.00 24.91 287 ASN A N 1
ATOM 2287 C CA A ASN A 1 262 ? 47.026 24.313 28.411 0.50 24.45 287 ASN A CA 1
ATOM 2288 C CA B ASN A 1 262 ? 46.823 24.322 28.413 0.50 25.28 287 ASN A CA 1
ATOM 2289 C C . ASN A 1 262 ? 46.768 23.062 27.531 1.00 24.14 287 ASN A C 1
ATOM 2290 O O . ASN A 1 262 ? 45.949 23.040 26.606 1.00 26.77 287 ASN A O 1
ATOM 2299 N N . GLU A 1 263 ? 47.571 22.038 27.815 1.00 23.97 288 GLU A N 1
ATOM 2300 C CA . GLU A 1 263 ? 47.649 20.851 26.939 1.00 24.49 288 GLU A CA 1
ATOM 2301 C C . GLU A 1 263 ? 46.700 19.704 27.338 1.00 26.05 288 GLU A C 1
ATOM 2302 O O . GLU A 1 263 ? 46.193 18.990 26.468 1.00 24.74 288 GLU A O 1
ATOM 2308 N N . ASN A 1 264 ? 46.448 19.549 28.630 1.00 25.00 289 ASN A N 1
ATOM 2309 C CA . ASN A 1 264 ? 45.612 18.441 29.132 1.00 25.29 289 ASN A CA 1
ATOM 2310 C C . ASN A 1 264 ? 44.164 18.578 28.662 1.00 24.24 289 ASN A C 1
ATOM 2311 O O . ASN A 1 264 ? 43.684 19.705 28.350 1.00 24.11 289 ASN A O 1
ATOM 2316 N N . PRO A 1 265 ? 43.439 17.450 28.583 1.00 24.82 290 PRO A N 1
ATOM 2317 C CA . PRO A 1 265 ? 42.023 17.567 28.241 1.00 23.62 290 PRO A CA 1
ATOM 2318 C C . PRO A 1 265 ? 41.237 18.348 29.288 1.00 23.32 290 PRO A C 1
ATOM 2319 O O . PRO A 1 265 ? 41.575 18.316 30.468 1.00 25.50 290 PRO A O 1
ATOM 2323 N N . ARG A 1 266 ? 40.223 19.087 28.854 1.00 24.46 291 ARG A N 1
ATOM 2324 C CA . ARG A 1 266 ? 39.356 19.821 29.762 1.00 23.66 291 ARG A CA 1
ATOM 2325 C C . ARG A 1 266 ? 38.166 20.299 28.988 1.00 25.41 291 ARG A C 1
ATOM 2326 O O . ARG A 1 266 ? 38.165 20.298 27.747 1.00 25.22 291 ARG A O 1
ATOM 2334 N N . TYR A 1 267 ? 37.148 20.718 29.721 1.00 24.32 292 TYR A N 1
ATOM 2335 C CA . TYR A 1 267 ? 35.992 21.331 29.099 1.00 24.11 292 TYR A CA 1
ATOM 2336 C C . TYR A 1 267 ? 36.276 22.825 28.910 1.00 24.32 292 TYR A C 1
ATOM 2337 O O . TYR A 1 267 ? 37.195 23.398 29.523 1.00 23.40 292 TYR A O 1
ATOM 2346 N N . TRP A 1 268 ? 35.489 23.444 28.027 1.00 24.57 293 TRP A N 1
ATOM 2347 C CA . TRP A 1 268 ? 35.625 24.883 27.772 1.00 22.95 293 TRP A CA 1
ATOM 2348 C C . TRP A 1 268 ? 34.224 25.513 27.809 1.00 24.19 293 TRP A C 1
ATOM 2349 O O . TRP A 1 268 ? 33.574 25.401 28.846 1.00 23.84 293 TRP A O 1
ATOM 2360 N N . HIS A 1 269 ? 33.739 26.137 26.725 1.00 23.60 294 HIS A N 1
ATOM 2361 C CA . HIS A 1 269 ? 32.455 26.825 26.772 1.00 23.62 294 HIS A CA 1
ATOM 2362 C C . HIS A 1 269 ? 31.303 25.917 27.195 1.00 24.11 294 HIS A C 1
ATOM 2363 O O . HIS A 1 269 ? 31.223 24.746 26.782 1.00 23.84 294 HIS A O 1
ATOM 2370 N N . ILE A 1 270 ? 30.379 26.483 27.961 1.00 23.25 295 ILE A N 1
ATOM 2371 C CA . ILE A 1 270 ? 29.003 26.013 27.960 1.00 26.60 295 ILE A CA 1
ATOM 2372 C C . ILE A 1 270 ? 28.161 27.145 27.355 1.00 24.43 295 ILE A C 1
ATOM 2373 O O . ILE A 1 270 ? 28.258 28.297 27.761 1.00 25.59 295 ILE A O 1
ATOM 2386 N N . TYR A 1 272 ? 24.214 28.277 25.794 1.00 26.22 297 TYR A N 1
ATOM 2387 C CA . TYR A 1 272 ? 22.799 28.044 25.586 1.00 26.94 297 TYR A CA 1
ATOM 2388 C C . TYR A 1 272 ? 22.394 28.532 24.209 1.00 27.00 297 TYR A C 1
ATOM 2389 O O . TYR A 1 272 ? 22.808 29.599 23.787 1.00 26.20 297 TYR A O 1
ATOM 2398 N N . ASP A 1 273 ? 21.609 27.722 23.502 1.00 27.34 298 ASP A N 1
ATOM 2399 C CA . ASP A 1 273 ? 21.053 28.059 22.200 1.00 29.34 298 ASP A CA 1
ATOM 2400 C C . ASP A 1 273 ? 19.573 28.416 22.421 1.00 31.09 298 ASP A C 1
ATOM 2401 O O . ASP A 1 273 ? 18.734 27.517 22.620 1.00 33.11 298 ASP A O 1
ATOM 2406 N N . LYS A 1 274 ? 19.279 29.721 22.396 1.00 30.60 299 LYS A N 1
ATOM 2407 C CA . LYS A 1 274 ? 17.927 30.256 22.678 1.00 33.98 299 LYS A CA 1
ATOM 2408 C C . LYS A 1 274 ? 16.932 29.944 21.563 1.00 33.55 299 LYS A C 1
ATOM 2409 O O . LYS A 1 274 ? 15.736 29.999 21.794 1.00 35.45 299 LYS A O 1
ATOM 2415 N N . TYR A 1 275 ? 17.424 29.619 20.365 1.00 31.18 300 TYR A N 1
ATOM 2416 C CA . TYR A 1 275 ? 16.559 29.369 19.205 1.00 33.25 300 TYR A CA 1
ATOM 2417 C C . TYR A 1 275 ? 16.073 27.938 19.179 1.00 35.36 300 TYR A C 1
ATOM 2418 O O . TYR A 1 275 ? 14.913 27.675 18.917 1.00 35.76 300 TYR A O 1
ATOM 2427 N N . ARG A 1 276 ? 16.967 27.003 19.454 1.00 35.74 301 ARG A N 1
ATOM 2428 C CA . ARG A 1 276 ? 16.617 25.578 19.425 1.00 36.17 301 ARG A CA 1
ATOM 2429 C C . ARG A 1 276 ? 16.396 24.980 20.820 1.00 37.14 301 ARG A C 1
ATOM 2430 O O . ARG A 1 276 ? 15.972 23.829 20.931 1.00 37.96 301 ARG A O 1
ATOM 2438 N N . ASN A 1 277 ? 16.641 25.765 21.867 1.00 35.02 302 ASN A N 1
ATOM 2439 C CA . ASN A 1 277 ? 16.489 25.326 23.258 1.00 35.53 302 ASN A CA 1
ATOM 2440 C C . ASN A 1 277 ? 17.356 24.091 23.609 1.00 35.53 302 ASN A C 1
ATOM 2441 O O . ASN A 1 277 ? 16.876 23.092 24.160 1.00 36.12 302 ASN A O 1
ATOM 2446 N N . VAL A 1 278 ? 18.637 24.193 23.270 1.00 31.99 303 VAL A N 1
ATOM 2447 C CA . VAL A 1 278 ? 19.646 23.170 23.550 1.00 31.33 303 VAL A CA 1
ATOM 2448 C C . VAL A 1 278 ? 20.881 23.843 24.131 1.00 30.26 303 VAL A C 1
ATOM 2449 O O . VAL A 1 278 ? 20.966 25.062 24.149 1.00 28.84 303 VAL A O 1
ATOM 2453 N N . TYR A 1 279 ? 21.812 23.043 24.633 1.00 30.53 304 TYR A N 1
ATOM 2454 C CA . TYR A 1 279 ? 23.093 23.538 25.127 1.00 28.01 304 TYR A CA 1
ATOM 2455 C C . TYR A 1 279 ? 24.224 22.874 24.371 1.00 29.41 304 TYR A C 1
ATOM 2456 O O . TYR A 1 279 ? 24.107 21.723 23.948 1.00 29.25 304 TYR A O 1
ATOM 2465 N N . TYR A 1 280 ? 25.320 23.604 24.221 1.00 25.66 305 TYR A N 1
ATOM 2466 C CA . TYR A 1 280 ? 26.553 23.092 23.630 1.00 27.60 305 TYR A CA 1
ATOM 2467 C C . TYR A 1 280 ? 27.662 23.174 24.678 1.00 26.27 305 TYR A C 1
ATOM 2468 O O . TYR A 1 280 ? 27.924 24.254 25.224 1.00 27.01 305 TYR A O 1
ATOM 2477 N N . ARG A 1 281 ? 28.330 22.057 24.939 1.00 26.17 306 ARG A N 1
ATOM 2478 C CA . ARG A 1 281 ? 29.518 22.080 25.771 1.00 24.90 306 ARG A CA 1
ATOM 2479 C C . ARG A 1 281 ? 30.730 21.681 24.935 1.00 26.56 306 ARG A C 1
ATOM 2480 O O . ARG A 1 281 ? 30.765 20.613 24.297 1.00 25.79 306 ARG A O 1
ATOM 2488 N N . PHE A 1 282 ? 31.735 22.539 24.936 1.00 24.56 307 PHE A N 1
ATOM 2489 C CA . PHE A 1 282 ? 32.959 22.270 24.188 1.00 24.35 307 PHE A CA 1
ATOM 2490 C C . PHE A 1 282 ? 33.927 21.471 25.077 1.00 25.91 307 PHE A C 1
ATOM 2491 O O . PHE A 1 282 ? 34.034 21.736 26.278 1.00 23.10 307 PHE A O 1
ATOM 2499 N N . ALA A 1 283 ? 34.646 20.523 24.475 1.00 26.05 308 ALA A N 1
ATOM 2500 C CA . ALA A 1 283 ? 35.631 19.699 25.188 1.00 26.59 308 ALA A CA 1
ATOM 2501 C C . ALA A 1 283 ? 36.934 19.723 24.406 1.00 26.52 308 ALA A C 1
ATOM 2502 O O . ALA A 1 283 ? 36.906 19.564 23.191 1.00 26.32 308 ALA A O 1
ATOM 2504 N N . GLU A 1 284 ? 38.049 19.943 25.101 1.00 25.98 309 GLU A N 1
ATOM 2505 C CA . GLU A 1 284 ? 39.360 19.930 24.494 1.00 23.35 309 GLU A CA 1
ATOM 2506 C C . GLU A 1 284 ? 39.949 18.529 24.637 1.00 26.00 309 GLU A C 1
ATOM 2507 O O . GLU A 1 284 ? 39.985 17.984 25.729 1.00 24.71 309 GLU A O 1
ATOM 2521 N N . PRO A 1 286 ? 43.022 15.569 24.472 1.00 25.97 311 PRO A N 1
ATOM 2522 C CA . PRO A 1 286 ? 44.378 15.623 24.982 1.00 25.82 311 PRO A CA 1
ATOM 2523 C C . PRO A 1 286 ? 45.411 16.043 23.944 1.00 25.75 311 PRO A C 1
ATOM 2524 O O . PRO A 1 286 ? 45.282 15.716 22.745 1.00 23.78 311 PRO A O 1
ATOM 2528 N N . TYR A 1 287 ? 46.459 16.710 24.440 1.00 24.15 312 TYR A N 1
ATOM 2529 C CA . TYR A 1 287 ? 47.529 17.218 23.605 1.00 25.40 312 TYR A CA 1
ATOM 2530 C C . TYR A 1 287 ? 48.801 17.299 24.424 1.00 25.97 312 TYR A C 1
ATOM 2531 O O . TYR A 1 287 ? 48.774 17.286 25.674 1.00 25.34 312 TYR A O 1
ATOM 2540 N N . LYS A 1 288 ? 49.922 17.387 23.731 1.00 23.49 313 LYS A N 1
ATOM 2541 C CA . LYS A 1 288 ? 51.198 17.637 24.355 1.00 23.00 313 LYS A CA 1
ATOM 2542 C C . LYS A 1 288 ? 51.835 18.829 23.645 1.00 25.60 313 LYS A C 1
ATOM 2543 O O . LYS A 1 288 ? 52.154 18.740 22.472 1.00 24.02 313 LYS A O 1
ATOM 2549 N N . LEU A 1 289 ? 52.021 19.912 24.390 1.00 26.37 314 LEU A N 1
ATOM 2550 C CA A LEU A 1 289 ? 52.609 21.163 23.858 0.50 26.87 314 LEU A CA 1
ATOM 2551 C CA B LEU A 1 289 ? 52.588 21.142 23.839 0.50 27.61 314 LEU A CA 1
ATOM 2552 C C . LEU A 1 289 ? 54.000 20.920 23.325 1.00 25.44 314 LEU A C 1
ATOM 2553 O O . LEU A 1 289 ? 54.882 20.484 24.055 1.00 28.87 314 LEU A O 1
ATOM 2562 N N . ALA A 1 290 ? 54.211 21.206 22.040 1.00 24.39 315 ALA A N 1
ATOM 2563 C CA . ALA A 1 290 ? 55.510 21.015 21.409 1.00 25.25 315 ALA A CA 1
ATOM 2564 C C . ALA A 1 290 ? 56.438 22.206 21.732 1.00 25.76 315 ALA A C 1
ATOM 2565 O O . ALA A 1 290 ? 55.959 23.297 22.056 1.00 25.95 315 ALA A O 1
ATOM 2567 N N . PRO A 1 291 ? 57.755 21.987 21.661 1.00 28.74 316 PRO A N 1
ATOM 2568 C CA . PRO A 1 291 ? 58.707 23.042 22.027 1.00 31.86 316 PRO A CA 1
ATOM 2569 C C . PRO A 1 291 ? 58.410 24.390 21.361 1.00 33.29 316 PRO A C 1
ATOM 2570 O O . PRO A 1 291 ? 58.428 25.434 22.004 1.00 36.57 316 PRO A O 1
ATOM 2574 N N . ASN A 1 292 ? 58.065 24.372 20.101 1.00 33.54 317 ASN A N 1
ATOM 2575 C CA . ASN A 1 292 ? 57.900 25.674 19.418 1.00 35.09 317 ASN A CA 1
ATOM 2576 C C . ASN A 1 292 ? 56.544 26.336 19.698 1.00 35.55 317 ASN A C 1
ATOM 2577 O O . ASN A 1 292 ? 56.270 27.442 19.221 1.00 34.10 317 ASN A O 1
ATOM 2582 N N . GLU A 1 293 ? 55.687 25.678 20.487 1.00 32.25 318 GLU A N 1
ATOM 2583 C CA . GLU A 1 293 ? 54.361 26.235 20.809 1.00 31.36 318 GLU A CA 1
ATOM 2584 C C . GLU A 1 293 ? 54.335 27.064 22.082 1.00 32.12 318 GLU A C 1
ATOM 2585 O O . GLU A 1 293 ? 54.914 26.706 23.069 1.00 31.52 318 GLU A O 1
ATOM 2591 N N . SER A 1 294 ? 53.576 28.169 22.096 1.00 30.88 319 SER A N 1
ATOM 2592 C CA . SER A 1 294 ? 53.456 28.960 23.313 1.00 31.40 319 SER A CA 1
ATOM 2593 C C . SER A 1 294 ? 52.747 28.247 24.455 1.00 30.29 319 SER A C 1
ATOM 2594 O O . SER A 1 294 ? 51.669 27.685 24.257 1.00 33.43 319 SER A O 1
ATOM 2597 N N . PRO A 1 295 ? 53.275 28.340 25.679 1.00 29.66 320 PRO A N 1
ATOM 2598 C CA . PRO A 1 295 ? 52.633 27.788 26.846 1.00 30.35 320 PRO A CA 1
ATOM 2599 C C . PRO A 1 295 ? 51.366 28.506 27.276 1.00 32.77 320 PRO A C 1
ATOM 2600 O O . PRO A 1 295 ? 50.581 27.946 28.030 1.00 33.55 320 PRO A O 1
ATOM 2604 N N . TYR A 1 296 ? 51.185 29.727 26.767 1.00 30.93 321 TYR A N 1
ATOM 2605 C CA A TYR A 1 296 ? 50.156 30.601 27.312 0.50 31.38 321 TYR A CA 1
ATOM 2606 C CA B TYR A 1 296 ? 50.181 30.694 27.244 0.50 32.58 321 TYR A CA 1
ATOM 2607 C C . TYR A 1 296 ? 48.859 30.590 26.489 1.00 31.66 321 TYR A C 1
ATOM 2608 O O . TYR A 1 296 ? 47.858 31.167 26.902 1.00 34.24 321 TYR A O 1
ATOM 2625 N N . GLU A 1 297 ? 48.842 29.903 25.362 1.00 29.68 322 GLU A N 1
ATOM 2626 C CA . GLU A 1 297 ? 47.613 29.861 24.562 1.00 30.69 322 GLU A CA 1
ATOM 2627 C C . GLU A 1 297 ? 47.323 28.449 24.077 1.00 27.79 322 GLU A C 1
ATOM 2628 O O . GLU A 1 297 ? 48.246 27.630 23.941 1.00 27.90 322 GLU A O 1
ATOM 2634 N N . THR A 1 298 ? 46.055 28.166 23.820 1.00 24.28 323 THR A N 1
ATOM 2635 C CA . THR A 1 298 ? 45.655 26.867 23.290 1.00 25.32 323 THR A CA 1
ATOM 2636 C C . THR A 1 298 ? 46.329 26.644 21.937 1.00 25.09 323 THR A C 1
ATOM 2637 O O . THR A 1 298 ? 46.316 27.528 21.024 1.00 23.12 323 THR A O 1
ATOM 2641 N N . PRO A 1 299 ? 46.984 25.486 21.781 1.00 23.63 324 PRO A N 1
ATOM 2642 C CA . PRO A 1 299 ? 47.658 25.232 20.529 1.00 24.74 324 PRO A CA 1
ATOM 2643 C C . PRO A 1 299 ? 46.710 25.194 19.346 1.00 23.25 324 PRO A C 1
ATOM 2644 O O . PRO A 1 299 ? 45.578 24.726 19.470 1.00 23.20 324 PRO A O 1
ATOM 2648 N N . LYS A 1 300 ? 47.206 25.643 18.198 1.00 24.02 325 LYS A N 1
ATOM 2649 C CA . LYS A 1 300 ? 46.372 25.716 16.994 1.00 26.81 325 LYS A CA 1
ATOM 2650 C C . LYS A 1 300 ? 45.964 24.313 16.567 1.00 26.22 325 LYS A C 1
ATOM 2651 O O . LYS A 1 300 ? 44.960 24.133 15.899 1.00 23.49 325 LYS A O 1
ATOM 2657 N N . GLY A 1 301 ? 46.749 23.296 16.949 1.00 25.11 326 GLY A N 1
ATOM 2658 C CA . GLY A 1 301 ? 46.431 21.926 16.576 1.00 26.23 326 GLY A CA 1
ATOM 2659 C C . GLY A 1 301 ? 45.575 21.132 17.548 1.00 26.68 326 GLY A C 1
ATOM 2660 O O . GLY A 1 301 ? 45.305 19.958 17.295 1.00 26.49 326 GLY A O 1
ATOM 2661 N N . LYS A 1 302 ? 45.117 21.755 18.634 1.00 25.29 327 LYS A N 1
ATOM 2662 C CA . LYS A 1 302 ? 44.360 21.011 19.644 1.00 25.70 327 LYS A CA 1
ATOM 2663 C C . LYS A 1 302 ? 42.990 20.610 19.096 1.00 26.87 327 LYS A C 1
ATOM 2664 O O . LYS A 1 302 ? 42.270 21.423 18.556 1.00 27.00 327 LYS A O 1
ATOM 2670 N N . GLU A 1 303 ? 42.671 19.333 19.177 1.00 24.94 328 GLU A N 1
ATOM 2671 C CA A GLU A 1 303 ? 41.369 18.865 18.726 0.50 27.00 328 GLU A CA 1
ATOM 2672 C CA B GLU A 1 303 ? 41.370 18.834 18.729 0.50 27.03 328 GLU A CA 1
ATOM 2673 C C . GLU A 1 303 ? 40.323 19.142 19.786 1.00 25.91 328 GLU A C 1
ATOM 2674 O O . GLU A 1 303 ? 40.655 19.363 20.966 1.00 24.45 328 GLU A O 1
ATOM 2685 N N . PHE A 1 304 ? 39.071 19.171 19.361 1.00 26.21 329 PHE A N 1
ATOM 2686 C CA . PHE A 1 304 ? 37.965 19.418 20.286 1.00 24.04 329 PHE A CA 1
ATOM 2687 C C . PHE A 1 304 ? 36.696 18.745 19.831 1.00 25.84 329 PHE A C 1
ATOM 2688 O O . PHE A 1 304 ? 36.588 18.239 18.705 1.00 26.63 329 PHE A O 1
ATOM 2696 N N . SER A 1 305 ? 35.731 18.684 20.736 1.00 24.99 330 SER A N 1
ATOM 2697 C CA . SER A 1 305 ? 34.420 18.223 20.405 1.00 27.56 330 SER A CA 1
ATOM 2698 C C . SER A 1 305 ? 33.389 19.198 20.948 1.00 27.11 330 SER A C 1
ATOM 2699 O O . SER A 1 305 ? 33.685 20.034 21.796 1.00 27.76 330 SER A O 1
ATOM 2702 N N . VAL A 1 306 ? 32.165 19.037 20.464 1.00 28.37 331 VAL A N 1
ATOM 2703 C CA . VAL A 1 306 ? 31.010 19.738 21.009 1.00 26.68 331 VAL A CA 1
ATOM 2704 C C . VAL A 1 306 ? 29.933 18.741 21.351 1.00 28.51 331 VAL A C 1
ATOM 2705 O O . VAL A 1 306 ? 29.466 17.980 20.488 1.00 29.63 331 VAL A O 1
ATOM 2709 N N . ILE A 1 307 ? 29.588 18.718 22.632 1.00 28.30 332 ILE A N 1
ATOM 2710 C CA . ILE A 1 307 ? 28.508 17.910 23.176 1.00 28.36 332 ILE A CA 1
ATOM 2711 C C . ILE A 1 307 ? 27.208 18.717 23.082 1.00 29.16 332 ILE A C 1
ATOM 2712 O O . ILE A 1 307 ? 27.176 19.882 23.471 1.00 28.50 332 ILE A O 1
ATOM 2717 N N . VAL A 1 308 ? 26.150 18.097 22.575 1.00 31.31 333 VAL A N 1
ATOM 2718 C CA . VAL A 1 308 ? 24.834 18.715 22.499 1.00 31.26 333 VAL A CA 1
ATOM 2719 C C . VAL A 1 308 ? 23.940 18.132 23.599 1.00 32.49 333 VAL A C 1
ATOM 2720 O O . VAL A 1 308 ? 23.805 16.921 23.706 1.00 34.49 333 VAL A O 1
ATOM 2724 N N . LEU A 1 309 ? 23.355 18.989 24.431 1.00 31.13 334 LEU A N 1
ATOM 2725 C CA . LEU A 1 309 ? 22.433 18.554 25.468 1.00 32.22 334 LEU A CA 1
ATOM 2726 C C . LEU A 1 309 ? 21.074 19.192 25.196 1.00 35.05 334 LEU A C 1
ATOM 2727 O O . LEU A 1 309 ? 21.001 20.341 24.736 1.00 33.87 334 LEU A O 1
ATOM 2732 N N . ASN A 1 310 ? 20.001 18.466 25.481 1.00 36.49 335 ASN A N 1
ATOM 2733 C CA . ASN A 1 310 ? 18.675 19.044 25.307 1.00 36.53 335 ASN A CA 1
ATOM 2734 C C . ASN A 1 310 ? 18.311 19.892 26.526 1.00 34.53 335 ASN A C 1
ATOM 2735 O O . ASN A 1 310 ? 19.136 20.058 27.421 1.00 34.82 335 ASN A O 1
ATOM 2740 N N . ALA A 1 311 ? 17.078 20.400 26.579 1.00 36.37 336 ALA A N 1
ATOM 2741 C CA . ALA A 1 311 ? 16.676 21.359 27.624 1.00 35.40 336 ALA A CA 1
ATOM 2742 C C . ALA A 1 311 ? 16.608 20.717 29.010 1.00 39.69 336 ALA A C 1
ATOM 2743 O O . ALA A 1 311 ? 16.633 21.417 30.026 1.00 41.93 336 ALA A O 1
ATOM 2745 N N . ASP A 1 312 ? 16.555 19.385 29.050 1.00 39.78 337 ASP A N 1
ATOM 2746 C CA . ASP A 1 312 ? 16.553 18.653 30.303 1.00 41.05 337 ASP A CA 1
ATOM 2747 C C . ASP A 1 312 ? 17.949 18.191 30.701 1.00 38.97 337 ASP A C 1
ATOM 2748 O O . ASP A 1 312 ? 18.099 17.412 31.633 1.00 39.02 337 ASP A O 1
ATOM 2753 N N . PHE A 1 313 ? 18.961 18.696 30.002 1.00 36.64 338 PHE A N 1
ATOM 2754 C CA . PHE A 1 313 ? 20.362 18.367 30.228 1.00 37.27 338 PHE A CA 1
ATOM 2755 C C . PHE A 1 313 ? 20.698 16.906 30.002 1.00 38.74 338 PHE A C 1
ATOM 2756 O O . PHE A 1 313 ? 21.583 16.360 30.658 1.00 40.03 338 PHE A O 1
ATOM 2764 N N . GLU A 1 314 ? 19.997 16.294 29.046 1.00 40.00 339 GLU A N 1
ATOM 2765 C CA . GLU A 1 314 ? 20.344 14.978 28.565 1.00 39.95 339 GLU A CA 1
ATOM 2766 C C . GLU A 1 314 ? 21.257 15.138 27.357 1.00 37.93 339 GLU A C 1
ATOM 2767 O O . GLU A 1 314 ? 20.980 15.934 26.463 1.00 38.08 339 GLU A O 1
ATOM 2773 N N . ILE A 1 315 ? 22.363 14.399 27.339 1.00 37.34 340 ILE A N 1
ATOM 2774 C CA . ILE A 1 315 ? 23.259 14.394 26.180 1.00 37.22 340 ILE A CA 1
ATOM 2775 C C . ILE A 1 315 ? 22.561 13.701 25.002 1.00 38.36 340 ILE A C 1
ATOM 2776 O O . ILE A 1 315 ? 22.137 12.546 25.123 1.00 38.91 340 ILE A O 1
ATOM 2781 N N . ILE A 1 316 ? 22.415 14.410 23.886 1.00 36.16 341 ILE A N 1
ATOM 2782 C CA . ILE A 1 316 ? 21.758 13.871 22.694 1.00 38.86 341 ILE A CA 1
ATOM 2783 C C . ILE A 1 316 ? 22.726 13.654 21.521 1.00 38.66 341 ILE A C 1
ATOM 2784 O O . ILE A 1 316 ? 22.366 13.046 20.517 1.00 38.70 341 ILE A O 1
ATOM 2789 N N . GLY A 1 317 ? 23.961 14.136 21.656 1.00 36.93 342 GLY A N 1
ATOM 2790 C CA . GLY A 1 317 ? 24.975 13.869 20.659 1.00 36.15 342 GLY A CA 1
ATOM 2791 C C . GLY A 1 317 ? 26.282 14.558 20.957 1.00 33.26 342 GLY A C 1
ATOM 2792 O O . GLY A 1 317 ? 26.382 15.389 21.881 1.00 33.00 342 GLY A O 1
ATOM 2793 N N . GLU A 1 318 ? 27.294 14.205 20.175 1.00 33.19 343 GLU A N 1
ATOM 2794 C CA . GLU A 1 318 ? 28.604 14.796 20.331 1.00 31.46 343 GLU A CA 1
ATOM 2795 C C . GLU A 1 318 ? 29.357 14.671 19.037 1.00 32.98 343 GLU A C 1
ATOM 2796 O O . GLU A 1 318 ? 29.435 13.569 18.471 1.00 32.04 343 GLU A O 1
ATOM 2802 N N . THR A 1 319 ? 29.938 15.773 18.577 1.00 30.59 344 THR A N 1
ATOM 2803 C CA . THR A 1 319 ? 30.659 15.770 17.314 1.00 32.41 344 THR A CA 1
ATOM 2804 C C . THR A 1 319 ? 32.101 16.200 17.543 1.00 31.74 344 THR A C 1
ATOM 2805 O O . THR A 1 319 ? 32.361 17.172 18.237 1.00 30.73 344 THR A O 1
ATOM 2809 N N . LYS A 1 320 ? 33.043 15.462 16.968 1.00 32.30 345 LYS A N 1
ATOM 2810 C CA . LYS A 1 320 ? 34.477 15.739 17.134 1.00 32.04 345 LYS A CA 1
ATOM 2811 C C . LYS A 1 320 ? 34.943 16.605 15.963 1.00 32.45 345 LYS A C 1
ATOM 2812 O O . LYS A 1 320 ? 34.451 16.480 14.842 1.00 32.20 345 LYS A O 1
ATOM 2818 N N . PHE A 1 321 ? 35.864 17.513 16.246 1.00 28.64 346 PHE A N 1
ATOM 2819 C CA . PHE A 1 321 ? 36.391 18.435 15.260 1.00 27.78 346 PHE A CA 1
ATOM 2820 C C . PHE A 1 321 ? 37.894 18.321 15.183 1.00 29.35 346 PHE A C 1
ATOM 2821 O O . PHE A 1 321 ? 38.572 18.072 16.189 1.00 29.27 346 PHE A O 1
ATOM 2829 N N . PRO A 1 322 ? 38.440 18.531 13.977 1.00 30.76 347 PRO A N 1
ATOM 2830 C CA . PRO A 1 322 ? 39.893 18.485 13.828 1.00 29.48 347 PRO A CA 1
ATOM 2831 C C . PRO A 1 322 ? 40.583 19.709 14.368 1.00 29.00 347 PRO A C 1
ATOM 2832 O O . PRO A 1 322 ? 39.951 20.750 14.566 1.00 28.79 347 PRO A O 1
ATOM 2836 N N . GLY A 1 323 ? 41.883 19.605 14.607 1.00 26.92 348 GLY A N 1
ATOM 2837 C CA . GLY A 1 323 ? 42.693 20.786 14.882 1.00 26.94 348 GLY A CA 1
ATOM 2838 C C . GLY A 1 323 ? 43.040 21.519 13.582 1.00 24.93 348 GLY A C 1
ATOM 2839 O O . GLY A 1 323 ? 42.693 21.046 12.500 1.00 27.79 348 GLY A O 1
ATOM 2840 N N . LYS A 1 324 ? 43.752 22.637 13.716 1.00 24.77 349 LYS A N 1
ATOM 2841 C CA A LYS A 1 324 ? 44.324 23.407 12.606 0.50 25.24 349 LYS A CA 1
ATOM 2842 C CA B LYS A 1 324 ? 44.326 23.366 12.583 0.50 24.11 349 LYS A CA 1
ATOM 2843 C C . LYS A 1 324 ? 43.260 23.942 11.640 1.00 26.59 349 LYS A C 1
ATOM 2844 O O . LYS A 1 324 ? 43.531 24.167 10.472 1.00 26.26 349 LYS A O 1
ATOM 2855 N N . LYS A 1 325 ? 42.045 24.159 12.153 1.00 24.84 350 LYS A N 1
ATOM 2856 C CA . LYS A 1 325 ? 40.945 24.589 11.292 1.00 24.86 350 LYS A CA 1
ATOM 2857 C C . LYS A 1 325 ? 40.060 25.642 11.936 1.00 22.23 350 LYS A C 1
ATOM 2858 O O . LYS A 1 325 ? 39.753 26.656 11.290 1.00 24.32 350 LYS A O 1
ATOM 2864 N N . TYR A 1 326 ? 39.653 25.422 13.181 1.00 21.50 351 TYR A N 1
ATOM 2865 C CA . TYR A 1 326 ? 38.744 26.318 13.857 1.00 21.81 351 TYR A CA 1
ATOM 2866 C C . TYR A 1 326 ? 39.416 27.120 14.955 1.00 23.04 351 TYR A C 1
ATOM 2867 O O . TYR A 1 326 ? 40.419 26.695 15.548 1.00 24.33 351 TYR A O 1
ATOM 2876 N N . PHE A 1 327 ? 38.847 28.291 15.235 1.00 22.77 352 PHE A N 1
ATOM 2877 C CA . PHE A 1 327 ? 39.239 29.109 16.358 1.00 21.14 352 PHE A CA 1
ATOM 2878 C C . PHE A 1 327 ? 38.003 29.135 17.268 1.00 22.97 352 PHE A C 1
ATOM 2879 O O . PHE A 1 327 ? 37.156 30.049 17.187 1.00 20.66 352 PHE A O 1
ATOM 2887 N N . TYR A 1 328 ? 37.849 28.077 18.076 1.00 21.86 353 TYR A N 1
ATOM 2888 C CA . TYR A 1 328 ? 36.590 27.881 18.795 1.00 22.29 353 TYR A CA 1
ATOM 2889 C C . TYR A 1 328 ? 36.392 28.856 19.945 1.00 19.82 353 TYR A C 1
ATOM 2890 O O . TYR A 1 328 ? 35.272 28.948 20.455 1.00 23.13 353 TYR A O 1
ATOM 2899 N N . LYS A 1 329 ? 37.427 29.582 20.331 1.00 19.84 354 LYS A N 1
ATOM 2900 C CA . LYS A 1 329 ? 37.288 30.660 21.286 1.00 19.49 354 LYS A CA 1
ATOM 2901 C C . LYS A 1 329 ? 36.611 31.917 20.702 1.00 21.55 354 LYS A C 1
ATOM 2902 O O . LYS A 1 329 ? 36.421 32.907 21.421 1.00 21.37 354 LYS A O 1
ATOM 2916 N N . SER A 1 331 ? 33.144 31.673 19.112 1.00 21.04 356 SER A N 1
ATOM 2917 C CA . SER A 1 331 ? 31.947 30.920 18.756 1.00 19.59 356 SER A CA 1
ATOM 2918 C C . SER A 1 331 ? 30.725 31.706 19.244 1.00 22.29 356 SER A C 1
ATOM 2919 O O . SER A 1 331 ? 30.819 32.435 20.233 1.00 24.24 356 SER A O 1
ATOM 2922 N N . PHE A 1 332 ? 29.611 31.566 18.536 1.00 21.94 357 PHE A N 1
ATOM 2923 C CA . PHE A 1 332 ? 28.344 32.153 18.968 1.00 22.31 357 PHE A CA 1
ATOM 2924 C C . PHE A 1 332 ? 27.169 31.400 18.395 1.00 22.83 357 PHE A C 1
ATOM 2925 O O . PHE A 1 332 ? 27.276 30.706 17.374 1.00 25.26 357 PHE A O 1
ATOM 2933 N N . VAL A 1 333 ? 26.034 31.509 19.066 1.00 24.56 358 VAL A N 1
ATOM 2934 C CA . VAL A 1 333 ? 24.800 30.912 18.535 1.00 26.19 358 VAL A CA 1
AT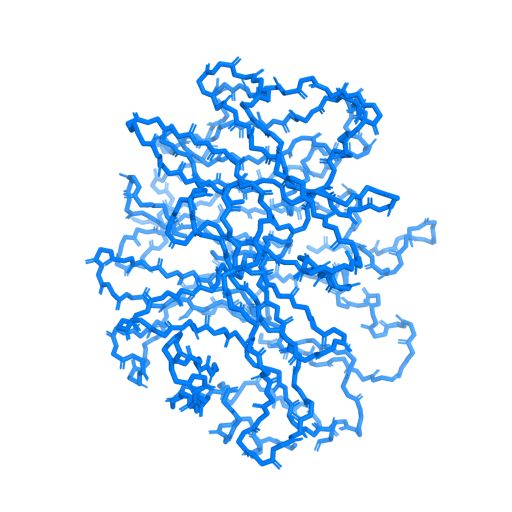OM 2935 C C . VAL A 1 333 ? 24.017 32.014 17.832 1.00 25.85 358 VAL A C 1
ATOM 2936 O O . VAL A 1 333 ? 23.741 33.062 18.427 1.00 26.00 358 VAL A O 1
ATOM 2940 N N . GLY A 1 334 ? 23.688 31.781 16.565 1.00 25.41 359 GLY A N 1
ATOM 2941 C 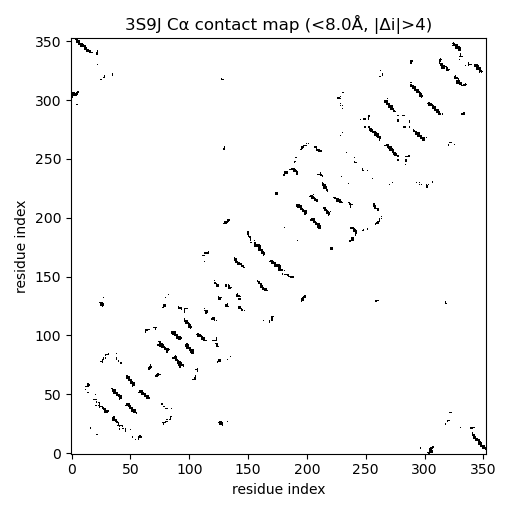CA . GLY A 1 334 ? 22.835 32.651 15.769 1.00 26.88 359 GLY A CA 1
ATOM 2942 C C . GLY A 1 334 ? 21.505 31.995 15.479 1.00 28.49 359 GLY A C 1
ATOM 2943 O O . GLY A 1 334 ? 21.274 30.848 15.856 1.00 29.20 359 GLY A O 1
ATOM 2944 N N . ARG A 1 335 ? 20.631 32.713 14.785 1.00 28.25 360 ARG A N 1
ATOM 2945 C CA . ARG A 1 335 ? 19.331 32.134 14.381 1.00 30.27 360 ARG A CA 1
ATOM 2946 C C . ARG A 1 335 ? 19.457 30.785 13.688 1.00 29.57 360 ARG A C 1
ATOM 2947 O O . ARG A 1 335 ? 18.662 29.888 13.956 1.00 32.52 360 ARG A O 1
ATOM 2955 N N . GLU A 1 336 ? 20.444 30.633 12.800 1.00 28.72 361 GLU A N 1
ATOM 2956 C CA . GLU A 1 336 ? 20.576 29.443 11.968 1.00 33.53 361 GLU A CA 1
ATOM 2957 C C . GLU A 1 336 ? 21.313 28.276 12.610 1.00 33.15 361 GLU A C 1
ATOM 2958 O O . GLU A 1 336 ? 21.222 27.122 12.129 1.00 30.36 361 GLU A O 1
ATOM 2964 N N . GLY A 1 337 ? 22.079 28.567 13.654 1.00 30.59 362 GLY A N 1
ATOM 2965 C CA . GLY A 1 337 ? 22.817 27.514 14.349 1.00 28.72 362 GLY A CA 1
ATOM 2966 C C . GLY A 1 337 ? 24.009 27.988 15.155 1.00 27.55 362 GLY A C 1
ATOM 2967 O O . GLY A 1 337 ? 24.097 29.162 15.537 1.00 27.67 362 GLY A O 1
ATOM 2968 N N . LEU A 1 338 ? 24.932 27.053 15.386 1.00 28.72 363 LEU A N 1
ATOM 2969 C CA . LEU A 1 338 ? 26.159 27.310 16.128 1.00 25.72 363 LEU A CA 1
ATOM 2970 C C . LEU A 1 338 ? 27.264 27.700 15.187 1.00 26.75 363 LEU A C 1
ATOM 2971 O O . LEU A 1 338 ? 27.657 26.918 14.281 1.00 28.57 363 LEU A O 1
ATOM 2976 N N . TYR A 1 339 ? 27.771 28.910 15.373 1.00 24.20 364 TYR A N 1
ATOM 2977 C CA . TYR A 1 339 ? 28.820 29.417 14.521 1.00 23.14 364 TYR A CA 1
ATOM 2978 C C . TYR A 1 339 ? 30.163 29.295 15.217 1.00 22.23 364 TYR A C 1
ATOM 2979 O O . TYR A 1 339 ? 30.320 29.742 16.344 1.00 23.99 364 TYR A O 1
ATOM 2988 N N . ILE A 1 340 ? 31.136 28.716 14.507 1.00 23.38 365 ILE A N 1
ATOM 2989 C CA . ILE A 1 340 ? 32.483 28.531 15.025 1.00 21.24 365 ILE A CA 1
ATOM 2990 C C . ILE A 1 340 ? 33.431 29.147 14.035 1.00 22.06 365 ILE A C 1
ATOM 2991 O O . ILE A 1 340 ? 33.397 28.825 1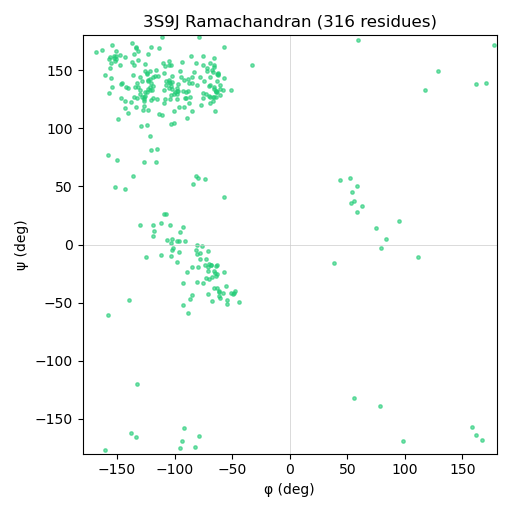2.824 1.00 23.14 365 ILE A O 1
ATOM 2996 N N . SER A 1 341 ? 34.309 30.021 14.533 1.00 21.00 366 SER A N 1
ATOM 2997 C CA . SER A 1 341 ? 35.242 30.705 13.640 1.00 20.74 366 SER A CA 1
ATOM 2998 C C . SER A 1 341 ? 36.226 29.755 13.020 1.00 22.10 366 SER A C 1
ATOM 2999 O O . SER A 1 341 ? 36.662 28.755 13.663 1.00 22.04 366 SER A O 1
ATOM 3002 N N . GLU A 1 342 ? 36.630 30.087 11.790 1.00 20.46 367 GLU A N 1
ATOM 3003 C CA . GLU A 1 342 ? 37.729 29.380 11.093 1.00 22.39 367 GLU A CA 1
ATOM 3004 C C . GLU A 1 342 ? 39.029 30.184 11.074 1.00 21.71 367 GLU A C 1
ATOM 3005 O O . GLU A 1 342 ? 39.922 29.896 10.282 1.00 23.00 367 GLU A O 1
ATOM 3011 N N . ASN A 1 343 ? 39.147 31.200 11.925 1.00 21.18 368 ASN A N 1
ATOM 3012 C CA . ASN A 1 343 ? 40.347 32.039 11.971 1.00 20.21 368 ASN A CA 1
ATOM 3013 C C . ASN A 1 343 ? 41.452 31.407 12.846 1.00 21.30 368 ASN A C 1
ATOM 3014 O O . ASN A 1 343 ? 41.975 32.033 13.743 1.00 21.55 368 ASN A O 1
ATOM 3019 N N . ASN A 1 344 ? 41.758 30.152 12.535 1.00 21.58 369 ASN A N 1
ATOM 3020 C CA . ASN A 1 344 ? 42.921 29.422 13.080 1.00 23.01 369 ASN A CA 1
ATOM 3021 C C . ASN A 1 344 ? 44.078 29.656 12.114 1.00 22.08 369 ASN A C 1
ATOM 3022 O O . ASN A 1 344 ? 43.941 29.428 10.911 1.00 23.22 369 ASN A O 1
ATOM 3027 N N . LEU A 1 345 ? 45.204 30.137 12.654 1.00 24.19 370 LEU A N 1
ATOM 3028 C CA A LEU A 1 345 ? 46.381 30.476 11.866 0.50 27.07 370 LEU A CA 1
ATOM 3029 C CA B LEU A 1 345 ? 46.381 30.476 11.845 0.50 26.97 370 LEU A CA 1
ATOM 3030 C C . LEU A 1 345 ? 46.862 29.316 10.974 1.00 26.83 370 LEU A C 1
ATOM 3031 O O . LEU A 1 345 ? 47.493 29.541 9.937 1.00 28.76 370 LEU A O 1
ATOM 3040 N N . GLU A 1 346 ? 46.565 28.070 11.366 1.00 25.38 371 GLU A N 1
ATOM 3041 C CA A GLU A 1 346 ? 47.024 26.903 10.608 0.50 26.02 371 GLU A CA 1
ATOM 3042 C CA B GLU A 1 346 ? 47.003 26.873 10.619 0.50 26.55 371 GLU A CA 1
ATOM 3043 C C . GLU A 1 346 ? 45.987 26.405 9.577 1.00 27.47 371 GLU A C 1
ATOM 3044 O O . GLU A 1 346 ? 46.253 25.500 8.804 1.00 29.48 371 GLU A O 1
ATOM 3055 N N . ASN A 1 347 ? 44.811 27.021 9.544 1.00 26.91 372 ASN A N 1
ATOM 3056 C CA . ASN A 1 347 ? 43.835 26.753 8.510 1.00 26.91 372 ASN A CA 1
ATOM 3057 C C . ASN A 1 347 ? 44.439 27.237 7.182 1.00 30.38 372 ASN A C 1
ATOM 3058 O O . ASN A 1 347 ? 44.862 28.379 7.100 1.00 28.94 372 ASN A O 1
ATOM 3063 N N . PRO A 1 348 ? 44.480 26.366 6.147 1.00 32.82 373 PRO A N 1
ATOM 3064 C CA . PRO A 1 348 ? 45.060 26.795 4.859 1.00 34.52 373 PRO A CA 1
ATOM 3065 C C . PRO A 1 348 ? 44.390 28.045 4.250 1.00 33.57 373 PRO A C 1
ATOM 3066 O O . PRO A 1 348 ? 45.027 28.753 3.479 1.00 33.08 373 PRO A O 1
ATOM 3070 N N . GLN A 1 349 ? 43.138 28.313 4.620 1.00 30.49 374 GLN A N 1
ATOM 3071 C CA A GLN A 1 349 ? 42.397 29.456 4.082 0.50 29.65 374 GLN A CA 1
ATOM 3072 C CA B GLN A 1 349 ? 42.398 29.452 4.082 0.50 30.12 374 GLN A CA 1
ATOM 3073 C C . GLN A 1 349 ? 42.452 30.688 4.979 1.00 29.08 374 GLN A C 1
ATOM 3074 O O . GLN A 1 349 ? 41.835 31.711 4.654 1.00 30.01 374 GLN A O 1
ATOM 3085 N N . PHE A 1 350 ? 43.193 30.607 6.082 1.00 27.60 375 PHE A N 1
ATOM 3086 C CA . PHE A 1 350 ? 43.316 31.728 7.014 1.00 26.61 375 PHE A CA 1
ATOM 3087 C C . PHE A 1 350 ? 43.699 33.022 6.323 1.00 28.54 375 PHE A C 1
ATOM 3088 O O . PHE A 1 350 ? 44.669 33.072 5.567 1.00 27.05 375 PHE A O 1
ATOM 3096 N N . ASP A 1 351 ? 42.982 34.079 6.672 1.00 27.36 376 ASP A N 1
ATOM 3097 C CA . ASP A 1 351 ? 43.234 35.414 6.185 1.00 26.85 376 ASP A CA 1
ATOM 3098 C C . ASP A 1 351 ? 42.962 36.380 7.326 1.00 26.79 376 ASP A C 1
ATOM 3099 O O . ASP A 1 351 ? 41.852 36.448 7.827 1.00 25.66 376 ASP A O 1
ATOM 3104 N N . GLU A 1 352 ? 43.981 37.106 7.766 1.00 24.47 377 GLU A N 1
ATOM 3105 C CA . GLU A 1 352 ? 43.821 37.974 8.909 1.00 27.04 377 GLU A CA 1
ATOM 3106 C C . GLU A 1 352 ? 42.793 39.080 8.621 1.00 25.33 377 GLU A C 1
ATOM 3107 O O . GLU A 1 352 ? 42.299 39.676 9.536 1.00 26.03 377 GLU A O 1
ATOM 3113 N N . ASN A 1 353 ? 42.486 39.329 7.354 1.00 24.86 378 ASN A N 1
ATOM 3114 C CA . ASN A 1 353 ? 41.484 40.377 7.023 1.00 26.48 378 ASN A CA 1
ATOM 3115 C C . ASN A 1 353 ? 40.158 39.829 6.547 1.00 25.08 378 ASN A C 1
ATOM 3116 O O . ASN A 1 353 ? 39.432 40.474 5.801 1.00 25.26 378 ASN A O 1
ATOM 3121 N N . LYS A 1 354 ? 39.843 38.616 6.980 1.00 24.22 379 LYS A N 1
ATOM 3122 C CA . LYS A 1 354 ? 38.520 38.049 6.779 1.00 25.86 379 LYS A CA 1
ATOM 3123 C C . LYS A 1 354 ? 38.111 37.279 8.026 1.00 26.93 379 LYS A C 1
ATOM 3124 O O . LYS A 1 354 ? 38.733 36.273 8.371 1.00 26.56 379 LYS A O 1
ATOM 3130 N N . LEU A 1 355 ? 37.091 37.765 8.722 1.00 23.07 380 LEU A N 1
ATOM 3131 C CA . LEU A 1 355 ? 36.533 37.046 9.873 1.00 20.88 380 LEU A CA 1
ATOM 3132 C C . LEU A 1 355 ? 35.520 36.030 9.374 1.00 23.92 380 LEU A C 1
ATOM 3133 O O . LEU A 1 355 ? 34.513 36.378 8.771 1.00 24.43 380 LEU A O 1
ATOM 3138 N N . VAL A 1 356 ? 35.820 34.745 9.572 1.00 21.44 381 VAL A N 1
ATOM 3139 C CA . VAL A 1 356 ? 35.070 33.651 8.946 1.00 21.67 381 VAL A CA 1
ATOM 3140 C C . VAL A 1 356 ? 34.502 32.745 10.016 1.00 23.89 381 VAL A C 1
ATOM 3141 O O . VAL A 1 356 ? 35.209 32.405 10.976 1.00 24.09 381 VAL A O 1
ATOM 3145 N N . PHE A 1 357 ? 33.240 32.376 9.843 1.00 23.32 382 PHE A N 1
ATOM 3146 C CA . PHE A 1 357 ? 32.551 31.405 10.699 1.00 25.34 382 PHE A CA 1
ATOM 3147 C C . PHE A 1 357 ? 31.871 30.348 9.878 1.00 26.99 382 PHE A C 1
ATOM 3148 O O . PHE A 1 357 ? 31.344 30.641 8.804 1.00 29.22 382 PHE A O 1
ATOM 3156 N N . THR A 1 358 ? 31.855 29.111 10.379 1.00 25.12 383 THR A N 1
ATOM 3157 C CA . THR A 1 358 ? 31.034 28.072 9.806 1.00 26.19 383 THR A CA 1
ATOM 3158 C C . THR A 1 358 ? 29.833 27.827 10.719 1.00 26.68 383 THR A C 1
ATOM 3159 O O . THR A 1 358 ? 29.982 27.750 11.938 1.00 27.04 383 THR A O 1
ATOM 3163 N N . CYS A 1 359 ? 28.648 27.727 10.117 1.00 27.15 384 CYS A N 1
ATOM 3164 C CA . CYS A 1 359 ? 27.422 27.437 10.833 1.00 28.00 384 CYS A CA 1
ATOM 3165 C C . CYS A 1 359 ? 27.208 25.936 10.892 1.00 30.21 384 CYS A C 1
ATOM 3166 O O . CYS A 1 359 ? 27.228 25.270 9.856 1.00 31.64 384 CYS A O 1
ATOM 3169 N N . PHE A 1 360 ? 27.028 25.420 12.097 1.00 29.24 385 PHE A N 1
ATOM 3170 C CA . PHE A 1 360 ? 26.739 24.011 12.329 1.00 30.80 385 PHE A CA 1
ATOM 3171 C C . PHE A 1 360 ? 25.310 23.813 12.758 1.00 33.34 385 PHE A C 1
ATOM 3172 O O . PHE A 1 360 ? 24.863 24.417 13.726 1.00 31.03 385 PHE A O 1
ATOM 3180 N N . LYS A 1 361 ? 24.608 22.949 12.019 1.00 32.99 386 LYS A N 1
ATOM 3181 C CA . LYS A 1 361 ? 23.220 22.579 12.320 1.00 34.91 386 LYS A CA 1
ATOM 3182 C C . LYS A 1 361 ? 23.152 21.215 12.956 1.00 36.72 386 LYS A C 1
ATOM 3183 O O . LYS A 1 361 ? 24.032 20.383 12.755 1.00 37.90 386 LYS A O 1
ATOM 3189 N N . ILE A 1 362 ? 22.090 20.990 13.725 1.00 38.37 387 ILE A N 1
ATOM 3190 C CA . ILE A 1 362 ? 21.859 19.725 14.411 1.00 39.16 387 ILE A CA 1
ATOM 3191 C C . ILE A 1 362 ? 21.117 18.823 13.448 1.00 40.83 387 ILE A C 1
ATOM 3192 O O . ILE A 1 362 ? 20.056 19.196 12.969 1.00 42.89 387 ILE A O 1
ATOM 3197 N N . LYS A 1 363 ? 21.684 17.665 13.141 1.00 42.60 388 LYS A N 1
ATOM 3198 C CA . LYS A 1 363 ? 21.025 16.673 12.259 1.00 44.83 388 LYS A CA 1
ATOM 3199 C C . LYS A 1 363 ? 20.910 15.319 12.966 1.00 46.82 388 LYS A C 1
ATOM 3200 O O . LYS A 1 363 ? 21.780 14.954 13.754 1.00 44.14 388 LYS A O 1
ATOM 3206 N N . ASN A 1 364 ? 19.857 14.553 12.672 1.00 51.77 389 ASN A N 1
ATOM 3207 C CA . ASN A 1 364 ? 19.746 13.189 13.208 1.00 54.83 389 ASN A CA 1
ATOM 3208 C C . ASN A 1 364 ? 20.938 12.364 12.718 1.00 55.47 389 ASN A C 1
ATOM 3209 O O . ASN A 1 364 ? 21.285 12.441 11.542 1.00 57.17 389 ASN A O 1
ATOM 3214 N N . ALA A 1 365 ? 21.577 11.612 13.619 1.00 55.48 390 ALA A N 1
ATOM 3215 C CA . ALA A 1 365 ? 22.775 10.818 13.288 1.00 57.26 390 ALA A CA 1
ATOM 3216 C C . ALA A 1 365 ? 22.440 9.461 12.654 1.00 59.11 390 ALA A C 1
ATOM 3217 O O . ALA A 1 365 ? 21.270 9.155 12.414 1.00 63.23 390 ALA A O 1
#

Foldseek 3Di:
DQQFKDWDFDDKAKEFFDPQAWQDAFAAWADDPHFIWDWGQRPPDPHGWIWIAGRVVRYTPDIAGAACDDQLHDPAFDYKQPLPHQQWMWTDRLVQQWIFIAGSNSHTPDIARHAPPVRHRWGDYAGLLFHWRWDADPQKTWGDTDDDAFWALVCQQVAFTWIAHNVPRDIGTQNHTGDSQEHDTANGWPDFADWHWDAQPVQCKIKIGGFFAQWMIDNPSHDDDIAGRHDPVDDHTTDTFHPVPLVSLQCVQADKTKTYWAANQQQKMKIKIWHGHADPVDDSNHRDQFIKMKIFIAHNVRHTHYMGIGGGLFWSQSWYADNQATWTWRCRPSHPPHDRRMTMITGIDMDTD

Secondary structure (DSSP, 8-state):
-TTSEEEEEEEEEEEE--TTS-S-----EEEETTEEEEEEEE-STT--EEEEEETTTTEEEEEEE-BSSSTTB-TT---EEESSSTTSEEEEEGGGTEEEEE-TT--EEEEEE---TTS-------BTTTTB--EEETTEEEE----SS---GGGGGG---EEEETTT--EEE-S----S------SSEEE---EEEEEETTTTEEEEEETT-SB--BSSSS-B---B---TTS-----PEE--THHHHHHHHHS--B----BTTTTBEEEEE------TTS-TTS--TT--EEEEEE-TT--EEEEEEE-SSS-B---EEETTEEEEE---TTSTT--TTEEEEEEEEEEE-